Protein AF-A0A7S0L138-F1 (afdb_monomer)

Radius of gyration: 19.26 Å; Cα contacts (8 Å, |Δi|>4): 949; chains: 1; bounding box: 51×57×51 Å

pLDDT: mean 93.05, std 7.91, range [50.66, 98.75]

Nearest PDB structures (foldseek):
  6xn2-assembly1_A  TM=5.720E-01  e=5.364E-04  Xanthomonas citri pv. citri str. 306
  6n3h-assembly2_B  TM=5.218E-01  e=4.542E-04  Homo sapiens
  8dvm-assembly1_A  TM=3.700E-01  e=7.256E-03  Homo sapiens
  3s2k-assembly1_B  TM=3.487E-01  e=4.406E-03  Homo sapiens
  3s8v-assembly1_A  TM=3.523E-01  e=5.813E-03  Homo sapiens

Secondary structure (DSSP, 8-state):
---TTGGGGTTSEEEETTTEEEEPTTEETTTT-EEPEEPBPGGGG-SS-TTS--EE----EEE-TTT--EEEEEEEEETTEEEEEEEEEEEEESSTT---EEEE-S----SS-EEEEEEETTTTEEEEEEEETTEEEEES--GGG---EEEEE-SSSS-EEEEETTEEEEE-TT--EEEEES-TT-GGG-EEEEE------GGGTTPEEEEEEEEE-TTS-EEEEEEEE-TT--S-GGGS--EEEEEESSSSB-EE-SS-S--SEEEBTTS-EEE-S-EEEEEEEE-TTS-EEEEEEEEESS--TT-STTSHHHHTTTS---GGGGGGTS-EEEEEEEE---

Foldseek 3Di:
DDAPPCVQLQVQAHQDPPPATDGAPQFDDNNSQAGAFDAAAPLQLFLQDPPRFFQWFAFAWDQFPVPRWIKTWIFTCDWLDQQWGPFIWIWIANDPSDNTDIDTLVDGLIPQKEKEWDQDPVVRAIKMWIAGPQFIFIDRGCVSPDRDDTLHGEDAANWAWYDDPQKIWIAAFQRFFIWIANDPNPRVRTDTQAGPCEDCDALNNQKTWGQWHWDAALLRKIKIKTFIFDFPAFAQLQPTGGIWIWIGNRRHDIYTDNDGHDTQKHHHPVRDIFGFLYWGNWDFYADPSRHGFKIKTKTLSPDGRGACQPPPVNCPPPHGGHSNCSSNNGRIGMGMIGGDND

Mean predicted aligned error: 4.11 Å

Solvent-accessible surface area (backbone atoms only — not comparable to full-atom values): 17325 Å² total; per-residue (Å²): 133,90,55,91,38,22,73,72,4,54,69,29,26,29,47,39,91,98,72,46,37,50,45,42,62,25,29,28,64,80,34,15,42,27,53,39,67,39,57,16,60,71,54,15,76,27,78,41,48,85,90,66,62,53,27,27,58,26,42,34,68,46,70,39,87,90,80,63,32,29,40,32,45,35,31,29,30,52,78,45,37,85,89,55,44,72,34,29,31,39,28,42,15,86,39,93,56,38,77,55,56,74,40,77,66,88,44,63,54,41,48,50,42,17,54,33,67,42,70,39,85,90,79,75,39,63,34,35,41,40,38,25,58,56,30,32,24,49,39,73,60,75,75,94,57,73,66,80,49,72,60,39,50,57,98,59,61,41,38,15,44,34,60,56,98,78,26,38,37,34,29,29,30,65,51,48,45,30,32,31,22,74,41,87,66,45,57,86,46,65,40,84,59,18,52,44,70,63,75,67,51,78,91,46,49,86,45,48,49,32,30,30,26,48,50,59,41,69,84,60,34,29,37,32,39,25,18,22,37,47,87,81,44,32,56,54,17,58,78,48,62,37,29,36,33,32,32,17,75,77,57,34,62,46,47,58,54,91,48,47,31,51,77,36,65,47,51,24,67,86,75,48,71,49,51,25,17,30,51,30,40,42,33,76,38,57,48,100,64,34,42,57,42,34,38,34,25,14,30,19,75,74,31,29,39,72,25,38,29,85,39,75,82,30,51,77,76,87,61,56,30,21,14,78,48,34,43,47,72,34,49,22,20,28,30,39,44,33,35,37,68,121

Sequence (342 aa):
IFCNHSLSCSLNGCYVDGEGCQCHKPWSGDSCSVLITTPSPPSAKSLFPSPERKNSWSGPVCQDDADGRFRMYLPIYAKGNLAKSSALYHGVAEQVAGPYNWTDLGVNHGPNPGLVKYFDPQTGQAQHALFAGGHIWLEDKLEGGHFKNSIGDYPHINFSPLFHNGSFYGVFQATTFVYRNEDIRNRSGWEQHGSIVAPHQGQFKRKSLEDPHLWVDEYNFFHIIAHAFHKRERHNCSNSLVSAHLFSVDGRQWHRSSEAPYGHEIQYDDGTSQIYSTLERPYVVLDKRKRPTHIILAASLEHGDQGCAHTESCAKNDRFCSCVNCKWIGLAGTVVLSLDTS

InterPro domains:
  IPR023296 Glycosyl hydrolase, five-bladed beta-propeller domain superfamily [SSF75005] (52-262)

Structure (mmCIF, N/CA/C/O backbone):
data_AF-A0A7S0L138-F1
#
_entry.id   AF-A0A7S0L138-F1
#
loop_
_atom_site.group_PDB
_atom_site.id
_atom_site.type_symbol
_atom_site.label_atom_id
_atom_site.label_alt_id
_atom_site.label_comp_id
_atom_site.label_asym_id
_atom_site.label_entity_id
_atom_site.label_seq_id
_atom_site.pdbx_PDB_ins_code
_atom_site.Cartn_x
_atom_site.Cartn_y
_atom_site.Cartn_z
_atom_site.occupancy
_atom_site.B_iso_or_equiv
_atom_site.auth_seq_id
_atom_site.auth_comp_id
_atom_site.auth_asym_id
_atom_site.auth_atom_id
_atom_site.pdbx_PDB_model_num
ATOM 1 N N . ILE A 1 1 ? -10.071 -28.011 0.045 1.00 54.25 1 ILE A N 1
ATOM 2 C CA . ILE A 1 1 ? -8.789 -28.754 0.061 1.00 54.25 1 ILE A CA 1
ATOM 3 C C . ILE A 1 1 ? -8.140 -28.431 1.402 1.00 54.25 1 ILE A C 1
ATOM 5 O O . ILE A 1 1 ? -8.013 -27.253 1.702 1.00 54.25 1 ILE A O 1
ATOM 9 N N . PHE A 1 2 ? -7.872 -29.421 2.260 1.00 56.50 2 PHE A N 1
ATOM 10 C CA . PHE A 1 2 ? -7.115 -29.186 3.498 1.00 56.50 2 PHE A CA 1
ATOM 11 C C . PHE A 1 2 ? -5.634 -29.110 3.128 1.00 56.50 2 PHE A C 1
ATOM 13 O O . PHE A 1 2 ? -5.101 -30.060 2.561 1.00 56.50 2 PHE A O 1
ATOM 20 N N . CYS A 1 3 ? -4.994 -27.976 3.396 1.00 74.12 3 CYS A N 1
ATOM 21 C CA . CYS A 1 3 ? -3.635 -27.709 2.935 1.00 74.12 3 CYS A CA 1
ATOM 22 C C . CYS A 1 3 ? -2.659 -27.853 4.099 1.00 74.12 3 CYS A C 1
ATOM 24 O O . CYS A 1 3 ? -2.554 -26.965 4.937 1.00 74.12 3 CYS A O 1
ATOM 26 N N . ASN A 1 4 ? -1.944 -28.979 4.153 1.00 66.62 4 ASN A N 1
ATOM 27 C CA . ASN A 1 4 ? -0.988 -29.259 5.232 1.00 66.62 4 ASN A CA 1
ATOM 28 C C . ASN A 1 4 ? 0.320 -28.450 5.127 1.00 66.62 4 ASN A C 1
ATOM 30 O O . ASN A 1 4 ? 1.075 -28.392 6.093 1.00 66.62 4 ASN A O 1
ATOM 34 N N . HIS A 1 5 ? 0.593 -27.810 3.984 1.00 76.06 5 HIS A N 1
ATOM 35 C CA . HIS A 1 5 ? 1.880 -27.164 3.696 1.00 76.06 5 HIS A CA 1
ATOM 36 C C . HIS A 1 5 ? 1.728 -25.791 3.021 1.00 76.06 5 HIS A C 1
ATOM 38 O O . HIS A 1 5 ? 2.435 -25.478 2.064 1.00 76.06 5 HIS A O 1
ATOM 44 N N . SER A 1 6 ? 0.815 -24.947 3.511 1.00 87.69 6 SER A N 1
ATOM 45 C CA . SER A 1 6 ? 0.634 -23.586 2.975 1.00 87.69 6 SER A CA 1
ATOM 46 C C . SER A 1 6 ? 1.903 -22.727 3.085 1.00 87.69 6 SER A C 1
ATOM 48 O O . SER A 1 6 ? 2.116 -21.836 2.266 1.00 87.69 6 SER A O 1
ATOM 50 N N . LEU A 1 7 ? 2.786 -23.015 4.049 1.00 94.06 7 LEU A N 1
ATOM 51 C CA . LEU A 1 7 ? 4.021 -22.258 4.268 1.00 94.06 7 LEU A CA 1
ATOM 52 C C . LEU A 1 7 ? 5.012 -22.346 3.094 1.00 94.06 7 LEU A C 1
ATOM 54 O O . LEU A 1 7 ? 5.687 -21.364 2.799 1.00 94.06 7 LEU A O 1
ATOM 58 N N . SER A 1 8 ? 5.075 -23.490 2.403 1.00 94.50 8 SER A N 1
ATOM 59 C CA . SER A 1 8 ? 5.910 -23.663 1.201 1.00 94.50 8 SER A CA 1
ATOM 60 C C . SER A 1 8 ? 5.400 -22.845 0.012 1.00 94.50 8 SER A C 1
ATOM 62 O O . SER A 1 8 ? 6.167 -22.532 -0.892 1.00 94.50 8 SER A O 1
ATOM 64 N N . CYS A 1 9 ? 4.116 -22.482 0.036 1.00 96.81 9 CYS A N 1
ATOM 65 C CA . CYS A 1 9 ? 3.437 -21.688 -0.984 1.00 96.81 9 CYS A CA 1
ATOM 66 C C . CYS A 1 9 ? 3.141 -20.271 -0.479 1.00 96.81 9 CYS A C 1
ATOM 68 O O . CYS A 1 9 ? 2.083 -19.715 -0.767 1.00 96.81 9 CYS A O 1
ATOM 70 N N . SER A 1 10 ? 4.024 -19.722 0.361 1.00 96.81 10 SER A N 1
ATOM 71 C CA . SER A 1 10 ? 3.948 -18.354 0.890 1.00 96.81 10 SER A CA 1
ATOM 72 C C . SER A 1 10 ? 2.617 -17.964 1.541 1.00 96.81 10 SER A C 1
ATOM 74 O O . SER A 1 10 ? 2.246 -16.792 1.555 1.00 96.81 10 SER A O 1
ATOM 76 N N . LEU A 1 11 ? 1.893 -18.953 2.081 1.00 96.88 11 LEU A N 1
ATOM 77 C CA . LEU A 1 11 ? 0.527 -18.831 2.609 1.00 96.88 11 LEU A CA 1
ATOM 78 C C . LEU A 1 11 ? -0.520 -18.361 1.581 1.00 96.88 11 LEU A C 1
ATOM 80 O O . LEU A 1 11 ? -1.649 -18.059 1.939 1.00 96.88 11 LEU A O 1
ATOM 84 N N . ASN A 1 12 ? -0.176 -18.383 0.297 1.00 97.19 12 ASN A N 1
ATOM 85 C CA . ASN A 1 12 ? -0.991 -17.925 -0.825 1.00 97.19 12 ASN A CA 1
ATOM 86 C C . ASN A 1 12 ? -1.463 -19.084 -1.717 1.00 97.19 12 ASN A C 1
ATOM 88 O O . ASN A 1 12 ? -1.805 -18.894 -2.884 1.00 97.19 12 ASN A O 1
ATOM 92 N N . GLY A 1 13 ? -1.434 -20.309 -1.201 1.00 95.62 13 GLY A N 1
ATOM 93 C CA . GLY A 1 13 ? -1.781 -21.501 -1.954 1.00 95.62 13 GLY A CA 1
ATOM 94 C C . GLY A 1 13 ? -1.594 -22.773 -1.147 1.00 95.62 13 GLY A C 1
ATOM 95 O O . GLY A 1 13 ? -1.353 -22.755 0.065 1.00 95.62 13 GLY A O 1
ATOM 96 N N . CYS A 1 14 ? -1.694 -23.890 -1.852 1.00 95.19 14 CYS A N 1
ATOM 97 C CA . CYS A 1 14 ? -1.644 -25.221 -1.279 1.00 95.19 14 CYS A CA 1
ATOM 98 C C . CYS A 1 14 ? -0.620 -26.071 -2.012 1.00 95.19 14 CYS A C 1
ATOM 100 O O . CYS A 1 14 ? -0.713 -26.247 -3.222 1.00 95.19 14 CYS A O 1
ATOM 102 N N . TYR A 1 15 ? 0.341 -26.624 -1.278 1.00 94.56 15 TYR A N 1
ATOM 103 C CA . TYR A 1 15 ? 1.270 -27.582 -1.857 1.00 94.56 15 TYR A CA 1
ATOM 104 C C . TYR A 1 15 ? 0.567 -28.927 -2.049 1.00 94.56 15 TYR A C 1
ATOM 106 O O . TYR A 1 15 ? -0.031 -29.456 -1.105 1.00 94.56 15 TYR A O 1
ATOM 114 N N . VAL A 1 16 ? 0.652 -29.465 -3.260 1.00 93.56 16 VAL A N 1
ATOM 115 C CA . VAL A 1 16 ? 0.124 -30.773 -3.644 1.00 93.56 16 VAL A CA 1
ATOM 116 C C . VAL A 1 16 ? 1.298 -31.646 -4.080 1.00 93.56 16 VAL A C 1
ATOM 118 O O . VAL A 1 16 ? 2.088 -31.262 -4.944 1.00 93.56 16 VAL A O 1
ATOM 121 N N . ASP A 1 17 ? 1.439 -32.818 -3.461 1.00 90.75 17 ASP A N 1
ATOM 122 C CA . ASP A 1 17 ? 2.551 -33.730 -3.736 1.00 90.75 17 ASP A CA 1
ATOM 123 C C . ASP A 1 17 ? 2.597 -34.119 -5.219 1.00 90.75 17 ASP A C 1
ATOM 125 O O . ASP A 1 17 ? 1.616 -34.592 -5.788 1.00 90.75 17 ASP A O 1
ATOM 129 N N . GLY A 1 18 ? 3.755 -33.916 -5.850 1.00 92.44 18 GLY A N 1
ATOM 130 C CA . GLY A 1 18 ? 3.965 -34.175 -7.278 1.00 92.44 18 GLY A CA 1
ATOM 131 C C . GLY A 1 18 ? 3.471 -33.072 -8.222 1.00 92.44 18 GLY A C 1
ATOM 132 O O . GLY A 1 18 ? 3.925 -33.031 -9.362 1.00 92.44 18 GLY A O 1
ATOM 133 N N . GLU A 1 19 ? 2.618 -32.155 -7.758 1.00 94.31 19 GLU A N 1
ATOM 134 C CA . GLU A 1 19 ? 2.096 -31.033 -8.557 1.00 94.31 19 GLU A CA 1
ATOM 135 C C . GLU A 1 19 ? 2.687 -29.673 -8.150 1.00 94.31 19 GLU A C 1
ATOM 137 O O . GLU A 1 19 ? 2.600 -28.711 -8.911 1.00 94.31 19 GLU A O 1
ATOM 142 N N . GLY A 1 20 ? 3.304 -29.578 -6.969 1.00 94.88 20 GLY A N 1
ATOM 143 C CA . GLY A 1 20 ? 3.856 -28.330 -6.447 1.00 94.88 20 GLY A CA 1
ATOM 144 C C . GLY A 1 20 ? 2.782 -27.413 -5.860 1.00 94.88 20 GLY A C 1
ATOM 145 O O . GLY A 1 20 ? 1.746 -27.868 -5.371 1.00 94.88 20 GLY A O 1
ATOM 146 N N . CYS A 1 21 ? 3.046 -26.107 -5.845 1.00 96.75 21 CYS A N 1
ATOM 147 C CA . CYS A 1 21 ? 2.127 -25.130 -5.273 1.00 96.75 21 CYS A CA 1
ATOM 148 C C . CYS A 1 21 ? 0.952 -24.802 -6.207 1.00 96.75 21 CYS A C 1
ATOM 150 O O . CYS A 1 21 ? 1.134 -24.283 -7.304 1.00 96.75 21 CYS A O 1
ATOM 152 N N . GLN A 1 22 ? -0.266 -25.029 -5.717 1.00 96.50 22 GLN A N 1
ATOM 153 C CA . GLN A 1 22 ? -1.520 -24.599 -6.331 1.00 96.50 22 GLN A CA 1
ATOM 154 C C . GLN A 1 22 ? -1.941 -23.255 -5.728 1.00 96.50 22 GLN A C 1
ATOM 156 O O . GLN A 1 22 ? -2.396 -23.190 -4.582 1.00 96.50 22 GLN A O 1
ATOM 161 N N . CYS A 1 23 ? -1.740 -22.172 -6.474 1.00 96.88 23 CYS A N 1
ATOM 162 C CA . CYS A 1 23 ? -1.891 -20.816 -5.950 1.00 96.88 23 CYS A CA 1
ATOM 163 C C . CYS A 1 23 ? -3.337 -20.327 -5.915 1.00 96.88 23 CYS A C 1
ATOM 165 O O . CYS A 1 23 ? -4.113 -20.522 -6.849 1.00 96.88 23 CYS A O 1
ATOM 167 N N . HIS A 1 24 ? -3.684 -19.630 -4.837 1.00 96.81 24 HIS A N 1
ATOM 168 C CA . HIS A 1 24 ? -4.914 -18.862 -4.740 1.00 96.81 24 HIS A CA 1
ATOM 169 C C . HIS A 1 24 ? -4.737 -17.544 -5.490 1.00 96.81 24 HIS A C 1
ATOM 171 O O . HIS A 1 24 ? -3.791 -16.802 -5.238 1.00 96.81 24 HIS A O 1
ATOM 177 N N . LYS A 1 25 ? -5.667 -17.212 -6.384 1.00 97.75 25 LYS A N 1
ATOM 178 C CA . LYS A 1 25 ? -5.658 -15.923 -7.083 1.00 97.75 25 LYS A CA 1
ATOM 179 C C . LYS A 1 25 ? -5.710 -14.750 -6.083 1.00 97.75 25 LYS A C 1
ATOM 181 O O . LYS A 1 25 ? -6.446 -14.841 -5.096 1.00 97.75 25 LYS A O 1
ATOM 186 N N . PRO A 1 26 ? -4.959 -13.657 -6.316 1.00 98.06 26 PRO A N 1
ATOM 187 C CA . PRO A 1 26 ? -4.198 -13.346 -7.530 1.00 98.06 26 PRO A CA 1
ATOM 188 C C . PRO A 1 26 ? -2.733 -13.821 -7.510 1.00 98.06 26 PRO A C 1
ATOM 190 O O . PRO A 1 26 ? -1.895 -13.233 -8.181 1.00 98.06 26 PRO A O 1
ATOM 193 N N . TRP A 1 27 ? -2.372 -14.838 -6.732 1.00 98.44 27 TRP A N 1
ATOM 194 C CA . TRP A 1 27 ? -0.986 -15.296 -6.620 1.00 98.44 27 TRP A CA 1
ATOM 195 C C . TRP A 1 27 ? -0.614 -16.360 -7.657 1.00 98.44 27 TRP A C 1
ATOM 197 O O . TRP A 1 27 ? -1.461 -17.099 -8.158 1.00 98.44 27 TRP A O 1
ATOM 207 N N . SER A 1 28 ? 0.679 -16.432 -7.967 1.00 98.19 28 SER A N 1
ATOM 208 C CA . SER A 1 28 ? 1.294 -17.328 -8.951 1.00 98.19 28 SER A CA 1
ATOM 209 C C . SER A 1 28 ? 2.777 -17.574 -8.656 1.00 98.19 28 SER A C 1
ATOM 211 O O . SER A 1 28 ? 3.320 -17.086 -7.659 1.00 98.19 28 SER A O 1
ATOM 213 N N . GLY A 1 29 ? 3.427 -18.316 -9.553 1.00 96.88 29 GLY A N 1
ATOM 214 C CA . GLY A 1 29 ? 4.814 -18.748 -9.427 1.00 96.88 29 GLY A CA 1
ATOM 215 C C . GLY A 1 29 ? 4.935 -20.029 -8.609 1.00 96.88 29 GLY A C 1
ATOM 216 O O . GLY A 1 29 ? 3.988 -20.453 -7.946 1.00 96.88 29 GLY A O 1
ATOM 217 N N . ASP A 1 30 ? 6.125 -20.623 -8.626 1.00 96.44 30 ASP A N 1
ATOM 218 C CA . ASP A 1 30 ? 6.395 -21.931 -8.013 1.00 96.44 30 ASP A CA 1
ATOM 219 C C . ASP A 1 30 ? 6.143 -21.950 -6.496 1.00 96.44 30 ASP A C 1
ATOM 221 O O . ASP A 1 30 ? 5.934 -23.006 -5.905 1.00 96.44 30 ASP A O 1
ATOM 225 N N . SER A 1 31 ? 6.156 -20.769 -5.870 1.00 96.31 31 SER A N 1
ATOM 226 C CA . SER A 1 31 ? 5.954 -20.562 -4.434 1.00 96.31 31 SER A CA 1
ATOM 227 C C . SER A 1 31 ? 4.705 -19.737 -4.093 1.00 96.31 31 SER A C 1
ATOM 229 O O . SER A 1 31 ? 4.546 -19.327 -2.945 1.00 96.31 31 SER A O 1
ATOM 231 N N . CYS A 1 32 ? 3.833 -19.441 -5.065 1.00 97.81 32 CYS A N 1
ATOM 232 C CA . CYS A 1 32 ? 2.679 -18.540 -4.899 1.00 97.81 32 CYS A CA 1
ATOM 233 C C . CYS A 1 32 ? 3.038 -17.159 -4.336 1.00 97.81 32 CYS A C 1
ATOM 235 O O . CYS A 1 32 ? 2.330 -16.586 -3.508 1.00 97.81 32 CYS A O 1
ATOM 237 N N . SER A 1 33 ? 4.166 -16.616 -4.776 1.00 97.31 33 SER A N 1
ATOM 238 C CA . SER A 1 33 ? 4.705 -15.362 -4.251 1.00 97.31 33 SER A CA 1
ATOM 239 C C . SER A 1 33 ? 4.608 -14.192 -5.215 1.00 97.31 33 SER A C 1
ATOM 241 O O . SER A 1 33 ? 4.888 -13.063 -4.818 1.00 97.31 33 SER A O 1
ATOM 243 N N . VAL A 1 34 ? 4.246 -14.451 -6.471 1.00 98.38 34 VAL A N 1
ATOM 244 C CA . VAL A 1 34 ? 4.195 -13.446 -7.533 1.00 98.38 34 VAL A CA 1
ATOM 245 C C . VAL A 1 34 ? 2.742 -13.094 -7.804 1.00 98.38 34 VAL A C 1
ATOM 247 O O . VAL A 1 34 ? 1.916 -13.980 -8.018 1.00 98.38 34 VAL A O 1
ATOM 250 N N . LEU A 1 35 ? 2.413 -11.807 -7.797 1.00 98.50 35 LEU A N 1
ATOM 251 C CA . LEU A 1 35 ? 1.071 -11.350 -8.121 1.00 98.50 35 LEU A CA 1
ATOM 252 C C . LEU A 1 35 ? 0.851 -11.390 -9.629 1.00 98.50 35 LEU A C 1
ATOM 254 O O . LEU A 1 35 ? 1.640 -10.856 -10.407 1.00 98.50 35 LEU A O 1
ATOM 258 N N . ILE A 1 36 ? -0.266 -11.981 -10.028 1.00 98.38 36 ILE A N 1
ATOM 259 C CA . ILE A 1 36 ? -0.779 -11.904 -11.384 1.00 98.38 36 ILE A CA 1
ATOM 260 C C . ILE A 1 36 ? -1.475 -10.556 -11.526 1.00 98.38 36 ILE A C 1
ATOM 262 O O . ILE A 1 36 ? -2.418 -10.237 -10.797 1.00 98.38 36 ILE A O 1
ATOM 266 N N . THR A 1 37 ? -1.000 -9.761 -12.472 1.00 97.94 37 THR A N 1
ATOM 267 C CA . THR A 1 37 ? -1.561 -8.451 -12.777 1.00 97.94 37 THR A CA 1
ATOM 268 C C . THR A 1 37 ? -2.464 -8.543 -13.996 1.00 97.94 37 THR A C 1
ATOM 270 O O . THR A 1 37 ? -2.251 -9.361 -14.893 1.00 97.94 37 THR A O 1
ATOM 273 N N . THR A 1 38 ? -3.475 -7.683 -14.042 1.00 97.94 38 THR A N 1
ATOM 274 C CA . THR A 1 38 ? -4.237 -7.414 -15.263 1.00 97.94 38 THR A CA 1
ATOM 275 C C . THR A 1 38 ? -3.932 -6.001 -15.744 1.00 97.94 38 THR A C 1
ATOM 277 O O . THR A 1 38 ? -3.552 -5.144 -14.935 1.00 97.94 38 THR A O 1
ATOM 280 N N . PRO A 1 39 ? -4.114 -5.719 -17.046 1.00 98.44 39 PRO A N 1
ATOM 281 C CA . PRO A 1 39 ? -4.033 -4.356 -17.544 1.00 98.44 39 PRO A CA 1
ATOM 282 C C . PRO A 1 39 ? -4.919 -3.418 -16.713 1.00 98.44 39 PRO A C 1
ATOM 284 O O . PRO A 1 39 ? -6.087 -3.714 -16.464 1.00 98.44 39 PRO A O 1
ATOM 287 N N . SER A 1 40 ? -4.338 -2.324 -16.225 1.00 97.94 40 SER A N 1
ATOM 288 C CA . SER A 1 40 ? -5.048 -1.306 -15.438 1.00 97.94 40 SER A CA 1
ATOM 289 C C . SER A 1 40 ? -5.620 -0.222 -16.358 1.00 97.94 40 SER A C 1
ATOM 291 O O . SER A 1 40 ? -5.079 -0.014 -17.444 1.00 97.94 40 SER A O 1
ATOM 293 N N . PRO A 1 41 ? -6.672 0.512 -15.964 1.00 97.12 41 PRO A N 1
ATOM 294 C CA . PRO A 1 41 ? -7.178 1.605 -16.790 1.00 97.12 41 PRO A CA 1
ATOM 295 C C . PRO A 1 41 ? -6.128 2.717 -16.937 1.00 97.12 41 PRO A C 1
ATOM 297 O O . PRO A 1 41 ? -5.292 2.888 -16.045 1.00 97.12 41 PRO A O 1
ATOM 300 N N . PRO A 1 42 ? -6.159 3.561 -17.983 1.00 95.69 42 PRO A N 1
ATOM 301 C CA . PRO A 1 42 ? -5.108 4.553 -18.209 1.00 95.69 42 PRO A CA 1
ATOM 302 C C . PRO A 1 42 ? -5.117 5.652 -17.138 1.00 95.69 42 PRO A C 1
ATOM 304 O O . PRO A 1 42 ? -4.089 6.279 -16.881 1.00 95.69 42 PRO A O 1
ATOM 307 N N . SER A 1 43 ? -6.255 5.849 -16.457 1.00 94.25 43 SER A N 1
ATOM 308 C CA . SER A 1 43 ? -6.371 6.704 -15.267 1.00 94.25 43 SER A CA 1
ATOM 309 C C . SER A 1 43 ? -5.484 6.238 -14.109 1.00 94.25 43 SER A C 1
ATOM 311 O O . SER A 1 43 ? -5.118 7.042 -13.256 1.00 94.25 43 SER A O 1
ATOM 313 N N . ALA A 1 44 ? -5.081 4.965 -14.091 1.00 96.38 44 ALA A N 1
ATOM 314 C CA . ALA A 1 44 ? -4.202 4.402 -13.078 1.00 96.38 44 ALA A CA 1
ATOM 315 C C . ALA A 1 44 ? -2.720 4.782 -13.261 1.00 96.38 44 ALA A C 1
ATOM 317 O O . ALA A 1 44 ? -1.937 4.578 -12.334 1.00 96.38 44 ALA A O 1
ATOM 318 N N . LYS A 1 45 ? -2.330 5.376 -14.405 1.00 96.25 45 LYS A N 1
ATOM 319 C CA . LYS A 1 45 ? -0.958 5.874 -14.666 1.00 96.25 45 LYS A CA 1
ATOM 320 C C . LYS A 1 45 ? -0.533 6.990 -13.712 1.00 96.25 45 LYS A C 1
ATOM 322 O O . LYS A 1 45 ? 0.659 7.190 -13.481 1.00 96.25 45 LYS A O 1
ATOM 327 N N . SER A 1 46 ? -1.503 7.764 -13.227 1.00 96.44 46 SER A N 1
ATOM 328 C CA . SER A 1 46 ? -1.355 8.789 -12.195 1.00 96.44 46 SER A CA 1
ATOM 329 C C . SER A 1 46 ? -2.739 9.206 -11.710 1.00 96.44 46 SER A C 1
ATOM 331 O O . SER A 1 46 ? -3.551 9.667 -12.510 1.00 96.44 46 SER A O 1
ATOM 333 N N . LEU A 1 47 ? -2.973 9.165 -10.397 1.00 96.31 47 LEU A N 1
ATOM 334 C CA . LEU A 1 47 ? -4.222 9.662 -9.800 1.00 96.31 47 LEU A CA 1
ATOM 335 C C . LEU A 1 47 ? -4.403 11.193 -9.890 1.00 96.31 47 LEU A C 1
ATOM 337 O O . LEU A 1 47 ? -5.482 11.705 -9.593 1.00 96.31 47 LEU A O 1
ATOM 341 N N . PHE A 1 48 ? -3.366 11.913 -10.330 1.00 94.62 48 PHE A N 1
ATOM 342 C CA . PHE A 1 48 ? -3.426 13.317 -10.741 1.00 94.62 48 PHE A CA 1
ATOM 343 C C . PHE A 1 48 ? -2.910 13.444 -12.182 1.00 94.62 48 PHE A C 1
ATOM 345 O O . PHE A 1 48 ? -1.716 13.716 -12.392 1.00 94.62 48 PHE A O 1
ATOM 352 N N . PRO A 1 49 ? -3.754 13.170 -13.192 1.00 88.88 49 PRO A N 1
ATOM 353 C CA . PRO A 1 49 ? -3.356 13.259 -14.589 1.00 88.88 49 PRO A CA 1
ATOM 354 C C . PRO A 1 49 ? -3.138 14.716 -15.030 1.00 88.88 49 PRO A C 1
ATOM 356 O O . PRO A 1 49 ? -3.486 15.675 -14.343 1.00 88.88 49 PRO A O 1
ATOM 359 N N . SER A 1 50 ? -2.528 14.888 -16.203 1.00 86.81 50 SER A N 1
ATOM 360 C CA . SER A 1 50 ? -2.378 16.201 -16.843 1.00 86.81 50 SER A CA 1
ATOM 361 C C . SER A 1 50 ? -3.749 16.840 -17.132 1.00 86.81 50 SER A C 1
ATOM 363 O O . SER A 1 50 ? -4.654 16.113 -17.539 1.00 86.81 50 SER A O 1
ATOM 365 N N . PRO A 1 51 ? -3.910 18.173 -16.999 1.00 88.56 51 PRO A N 1
ATOM 366 C CA . PRO A 1 51 ? -2.892 19.173 -16.644 1.00 88.56 51 PRO A CA 1
ATOM 367 C C . PRO A 1 51 ? -2.657 19.341 -15.133 1.00 88.56 51 PRO A C 1
ATOM 369 O O . PRO A 1 51 ? -1.673 19.965 -14.738 1.00 88.56 51 PRO A O 1
ATOM 372 N N . GLU A 1 52 ? -3.496 18.755 -14.282 1.00 88.00 52 GLU A N 1
ATOM 373 C CA . GLU A 1 52 ? -3.509 18.962 -12.826 1.00 88.00 52 GLU A CA 1
ATOM 374 C C . GLU A 1 52 ? -2.519 18.068 -12.066 1.00 88.00 52 GLU A C 1
ATOM 376 O O . GLU A 1 52 ? -2.805 17.564 -10.979 1.00 88.00 52 GLU A O 1
ATOM 381 N N . ARG A 1 53 ? -1.322 17.862 -12.625 1.00 92.25 53 ARG A N 1
ATOM 382 C CA . ARG A 1 53 ? -0.315 16.985 -12.017 1.00 92.25 53 ARG A CA 1
ATOM 383 C C . ARG A 1 53 ? 0.076 17.501 -10.631 1.00 92.25 53 ARG A C 1
ATOM 385 O O . ARG A 1 53 ? 0.638 18.590 -10.505 1.00 92.25 53 ARG A O 1
ATOM 392 N N . LYS A 1 54 ? -0.155 16.689 -9.600 1.00 95.00 54 LYS A N 1
ATOM 393 C CA . LYS A 1 54 ? 0.317 16.937 -8.232 1.00 95.00 54 LYS A CA 1
ATOM 394 C C . LYS A 1 54 ? 1.384 15.925 -7.853 1.00 95.00 54 LYS A C 1
ATOM 396 O O . LYS A 1 54 ? 1.284 14.748 -8.191 1.00 95.00 54 LYS A O 1
ATOM 401 N N . ASN A 1 55 ? 2.383 16.397 -7.114 1.00 96.00 55 ASN A N 1
ATOM 402 C CA . ASN A 1 55 ? 3.376 15.520 -6.520 1.00 96.00 55 ASN A CA 1
ATOM 403 C C . ASN A 1 55 ? 2.719 14.784 -5.344 1.00 96.00 55 ASN A C 1
ATOM 405 O O . ASN A 1 55 ? 2.341 15.419 -4.361 1.00 96.00 55 ASN A O 1
ATOM 409 N N . SER A 1 56 ? 2.536 13.474 -5.461 1.00 96.25 56 SER A N 1
ATOM 410 C CA . SER A 1 56 ? 1.890 12.630 -4.443 1.00 96.25 56 SER A CA 1
ATOM 411 C C . SER A 1 56 ? 2.733 11.387 -4.193 1.00 96.25 56 SER A C 1
ATOM 413 O O . SER A 1 56 ? 3.549 11.036 -5.041 1.00 96.25 56 SER A O 1
ATOM 415 N N . TRP A 1 57 ? 2.566 10.739 -3.038 1.00 95.12 57 TRP A N 1
ATOM 416 C CA . TRP A 1 57 ? 3.423 9.613 -2.648 1.00 95.12 57 TRP A CA 1
ATOM 417 C C . TRP A 1 57 ? 2.651 8.447 -2.023 1.00 95.12 57 TRP A C 1
ATOM 419 O O . TRP A 1 57 ? 3.015 7.975 -0.948 1.00 95.12 57 TRP A O 1
ATOM 429 N N . SER A 1 58 ? 1.596 7.980 -2.703 1.00 96.44 58 SER A N 1
ATOM 430 C CA . SER A 1 58 ? 0.671 6.933 -2.240 1.00 96.44 58 SER A CA 1
ATOM 431 C C . SER A 1 58 ? -0.062 7.264 -0.934 1.00 96.44 58 SER A C 1
ATOM 433 O O . SER A 1 58 ? 0.315 8.156 -0.169 1.00 96.44 58 SER A O 1
ATOM 435 N N . GLY A 1 59 ? -1.149 6.547 -0.676 1.00 96.31 59 GLY A N 1
ATOM 436 C CA . GLY A 1 59 ? -1.985 6.746 0.499 1.00 96.31 59 GLY A CA 1
ATOM 437 C C . GLY A 1 59 ? -2.950 5.585 0.711 1.00 96.31 59 GLY A C 1
ATOM 438 O O . GLY A 1 59 ? -3.208 4.824 -0.224 1.00 96.31 59 GLY A O 1
ATOM 439 N N . PRO A 1 60 ? -3.490 5.436 1.929 1.00 97.44 60 PRO A N 1
ATOM 440 C CA . PRO A 1 60 ? -4.426 4.380 2.225 1.00 97.44 60 PRO A CA 1
ATOM 441 C C . PRO A 1 60 ? -5.738 4.634 1.495 1.00 97.44 60 PRO A C 1
ATOM 443 O O . PRO A 1 60 ? -6.221 5.769 1.420 1.00 97.44 60 PRO A O 1
ATOM 446 N N . VAL A 1 61 ? -6.319 3.545 1.006 1.00 97.12 61 VAL A N 1
ATOM 447 C CA . VAL A 1 61 ? -7.652 3.500 0.419 1.00 97.12 61 VAL A CA 1
ATOM 448 C C . VAL A 1 61 ? -8.511 2.520 1.206 1.00 97.12 61 VAL A C 1
ATOM 450 O O . VAL A 1 61 ? -8.028 1.495 1.686 1.00 97.12 61 VAL A O 1
ATOM 453 N N . CYS A 1 62 ? -9.793 2.822 1.326 1.00 96.12 62 CYS A N 1
ATOM 454 C CA . CYS A 1 62 ? -10.783 1.898 1.861 1.00 96.12 62 CYS A CA 1
ATOM 455 C C . CYS A 1 62 ? -12.100 2.059 1.104 1.00 96.12 62 CYS A C 1
ATOM 457 O O . CYS A 1 62 ? -12.359 3.113 0.527 1.00 96.12 62 CYS A O 1
ATOM 459 N N . GLN A 1 63 ? -12.918 1.012 1.097 1.00 96.19 63 GLN A N 1
ATOM 460 C CA . GLN A 1 63 ? -14.306 1.117 0.668 1.00 96.19 63 GLN A CA 1
ATOM 461 C C . GLN A 1 63 ? -15.150 1.528 1.877 1.00 96.19 63 GLN A C 1
ATOM 463 O O . GLN A 1 63 ? -15.021 0.932 2.947 1.00 96.19 63 GLN A O 1
ATOM 468 N N . ASP A 1 64 ? -15.985 2.548 1.721 1.00 94.81 64 ASP A N 1
ATOM 469 C CA . ASP A 1 64 ? -16.941 2.943 2.747 1.00 94.81 64 ASP A CA 1
ATOM 470 C C . ASP A 1 64 ? -18.179 2.041 2.678 1.00 94.81 64 ASP A C 1
ATOM 472 O O . ASP A 1 64 ? -18.788 1.879 1.623 1.00 94.81 64 ASP A O 1
ATOM 476 N N . ASP A 1 65 ? -18.571 1.457 3.809 1.00 92.75 65 ASP A N 1
ATOM 477 C CA . ASP A 1 65 ? -19.752 0.591 3.884 1.00 92.75 65 ASP A CA 1
ATOM 478 C C . ASP A 1 65 ? -21.056 1.373 3.681 1.00 92.75 65 ASP A C 1
ATOM 480 O O . ASP A 1 65 ? -22.065 0.779 3.304 1.00 92.75 65 ASP A O 1
ATOM 484 N N . ALA A 1 66 ? -21.058 2.681 3.965 1.00 93.19 66 ALA A N 1
ATOM 485 C CA . ALA A 1 66 ? -22.265 3.499 3.922 1.00 93.19 66 ALA A CA 1
ATOM 486 C C . ALA A 1 66 ? -22.773 3.724 2.491 1.00 93.19 66 ALA A C 1
ATOM 488 O O . ALA A 1 66 ? -23.983 3.744 2.269 1.00 93.19 66 ALA A O 1
ATOM 489 N N . ASP A 1 67 ? -21.862 3.896 1.531 1.00 95.62 67 ASP A N 1
ATOM 490 C CA . ASP A 1 67 ? -22.195 4.202 0.136 1.00 95.62 67 ASP A CA 1
ATOM 491 C C . ASP A 1 67 ? -21.488 3.301 -0.892 1.00 95.62 67 ASP A C 1
ATOM 493 O O . ASP A 1 67 ? -21.773 3.395 -2.083 1.00 95.62 67 ASP A O 1
ATOM 497 N N . GLY A 1 68 ? -20.603 2.401 -0.455 1.00 95.81 68 GLY A N 1
ATOM 498 C CA . GLY A 1 68 ? -19.860 1.486 -1.320 1.00 95.81 68 GLY A CA 1
ATOM 499 C C . GLY A 1 68 ? -18.728 2.141 -2.115 1.00 95.81 68 GLY A C 1
ATOM 500 O O . GLY A 1 68 ? -18.082 1.447 -2.905 1.00 95.81 68 GLY A O 1
ATOM 501 N N . ARG A 1 69 ? -18.461 3.438 -1.924 1.00 97.62 69 ARG A N 1
ATOM 502 C CA . ARG A 1 69 ? -17.435 4.172 -2.675 1.00 97.62 69 ARG A CA 1
ATOM 503 C C . ARG A 1 69 ? -16.069 4.048 -2.019 1.00 97.62 69 ARG A C 1
ATOM 505 O O . ARG A 1 69 ? -15.938 3.822 -0.817 1.00 97.62 69 ARG A O 1
ATOM 512 N N . PHE A 1 70 ? -15.027 4.222 -2.820 1.00 97.88 70 PHE A N 1
ATOM 513 C CA . PHE A 1 70 ? -13.649 4.217 -2.356 1.00 97.88 70 PHE A CA 1
ATOM 514 C C . PHE A 1 70 ? -13.242 5.595 -1.865 1.00 97.88 70 PHE A C 1
ATOM 516 O O . PHE A 1 70 ? -13.482 6.604 -2.529 1.00 97.88 70 PHE A O 1
ATOM 523 N N . ARG A 1 71 ? -12.585 5.622 -0.709 1.00 97.75 71 ARG A N 1
ATOM 524 C CA . ARG A 1 71 ? -12.045 6.822 -0.083 1.00 97.75 71 ARG A CA 1
ATOM 525 C C . ARG A 1 71 ? -10.550 6.688 0.087 1.00 97.75 71 ARG A C 1
ATOM 527 O O . ARG A 1 71 ? -10.079 5.668 0.590 1.00 97.75 71 ARG A O 1
ATOM 534 N N . MET A 1 72 ? -9.821 7.722 -0.310 1.00 97.81 72 MET A N 1
ATOM 535 C CA . MET A 1 72 ? -8.363 7.748 -0.267 1.00 97.81 72 MET A CA 1
ATOM 536 C C . MET A 1 72 ? -7.850 9.001 0.434 1.00 97.81 72 MET A C 1
ATOM 538 O O . MET A 1 72 ? -8.347 10.097 0.180 1.00 97.81 72 MET A O 1
ATOM 542 N N . TYR A 1 73 ? -6.821 8.841 1.269 1.00 97.56 73 TYR A N 1
ATOM 543 C CA . TYR A 1 73 ? -6.140 9.947 1.946 1.00 97.56 73 TYR A CA 1
ATOM 544 C C . TYR A 1 73 ? -4.733 10.106 1.390 1.00 97.56 73 TYR A C 1
ATOM 546 O O . TYR A 1 73 ? -3.842 9.315 1.685 1.00 97.56 73 TYR A O 1
ATOM 554 N N . LEU A 1 74 ? -4.528 11.122 0.561 1.00 97.25 74 LEU A N 1
ATOM 555 C CA . LEU A 1 74 ? -3.325 11.246 -0.248 1.00 97.25 74 LEU A CA 1
ATOM 556 C C . LEU A 1 74 ? -2.499 12.469 0.168 1.00 97.25 74 LEU A C 1
ATOM 558 O O . LEU A 1 74 ? -2.956 13.602 -0.014 1.00 97.25 74 LEU A O 1
ATOM 562 N N . PRO A 1 75 ? -1.291 12.288 0.734 1.00 96.75 75 PRO A N 1
ATOM 563 C CA . PRO A 1 75 ? -0.405 13.403 1.021 1.00 96.75 75 PRO A CA 1
ATOM 564 C C . PRO A 1 75 ? 0.096 14.018 -0.288 1.00 96.75 75 PRO A C 1
ATOM 566 O O . PRO A 1 75 ? 0.567 13.321 -1.193 1.00 96.75 75 PRO A O 1
ATOM 569 N N . ILE A 1 76 ? 0.009 15.343 -0.366 1.00 97.00 76 ILE A N 1
ATOM 570 C CA . ILE A 1 76 ? 0.536 16.143 -1.470 1.00 97.00 76 ILE A CA 1
ATOM 571 C C . ILE A 1 76 ? 1.839 16.787 -1.033 1.00 97.00 76 ILE A C 1
ATOM 573 O O . ILE A 1 76 ? 1.987 17.196 0.117 1.00 97.00 76 ILE A O 1
ATOM 577 N N . TYR A 1 77 ? 2.777 16.889 -1.964 1.00 95.94 77 TYR A N 1
ATOM 578 C CA . TYR A 1 77 ? 4.129 17.367 -1.735 1.00 95.94 77 TYR A CA 1
ATOM 579 C C . TYR A 1 77 ? 4.479 18.512 -2.687 1.00 95.94 77 TYR A C 1
ATOM 581 O O . TYR A 1 77 ? 3.886 18.677 -3.755 1.00 95.94 77 TYR A O 1
ATOM 589 N N . ALA A 1 78 ? 5.507 19.279 -2.334 1.00 91.88 78 ALA A N 1
ATOM 590 C CA . ALA A 1 78 ? 6.153 20.157 -3.301 1.00 91.88 78 ALA A CA 1
ATOM 591 C C . ALA A 1 78 ? 6.928 19.310 -4.326 1.00 91.88 78 ALA A C 1
ATOM 593 O O . ALA A 1 78 ? 7.484 18.265 -3.978 1.00 91.88 78 ALA A O 1
ATOM 594 N N . LYS A 1 79 ? 6.987 19.742 -5.592 1.00 85.56 79 LYS A N 1
ATOM 595 C CA . LYS A 1 79 ? 7.785 19.050 -6.621 1.00 85.56 79 LYS A CA 1
ATOM 596 C C . LYS A 1 79 ? 9.250 18.945 -6.167 1.00 85.56 79 LYS A C 1
ATOM 598 O O . LYS A 1 79 ? 9.814 19.930 -5.698 1.00 85.56 79 LYS A O 1
ATOM 603 N N . GLY A 1 80 ? 9.850 17.759 -6.302 1.00 82.69 80 GLY A N 1
ATOM 604 C CA . GLY A 1 80 ? 11.241 17.502 -5.903 1.00 82.69 80 GLY A CA 1
ATOM 605 C C . GLY A 1 80 ? 11.490 17.431 -4.388 1.00 82.69 80 GLY A C 1
ATOM 606 O O . GLY A 1 80 ? 12.638 17.450 -3.956 1.00 82.69 80 GLY A O 1
ATOM 607 N N . ASN A 1 81 ? 10.444 17.371 -3.555 1.00 87.50 81 ASN A N 1
ATOM 608 C CA . ASN A 1 81 ? 10.589 17.244 -2.105 1.00 87.50 81 ASN A CA 1
ATOM 609 C C . ASN A 1 81 ? 9.511 16.334 -1.509 1.00 87.50 81 ASN A C 1
ATOM 611 O O . ASN A 1 81 ? 8.376 16.760 -1.335 1.00 87.50 81 ASN A O 1
ATOM 615 N N . LEU A 1 82 ? 9.883 15.112 -1.127 1.00 90.88 82 LEU A N 1
ATOM 616 C CA . LEU A 1 82 ? 8.996 14.151 -0.457 1.00 90.88 82 LEU A CA 1
ATOM 617 C C . LEU A 1 82 ? 9.190 14.087 1.069 1.00 90.88 82 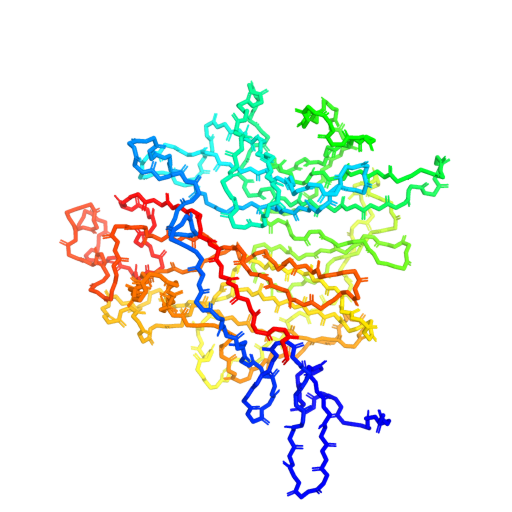LEU A C 1
ATOM 619 O O . LEU A 1 82 ? 8.615 13.231 1.734 1.00 90.88 82 LEU A O 1
ATOM 623 N N . ALA A 1 83 ? 9.999 14.979 1.653 1.00 89.25 83 ALA A N 1
ATOM 624 C CA . ALA A 1 83 ? 10.319 14.939 3.081 1.00 89.25 83 ALA A CA 1
ATOM 625 C C . ALA A 1 83 ? 9.202 15.551 3.935 1.00 89.25 83 ALA A C 1
ATOM 627 O O . ALA A 1 83 ? 8.996 15.152 5.079 1.00 89.25 83 ALA A O 1
ATOM 628 N N . LYS A 1 84 ? 8.474 16.525 3.379 1.00 91.44 84 LYS A N 1
ATOM 629 C CA . LYS A 1 84 ? 7.374 17.212 4.054 1.00 91.44 84 LYS A CA 1
ATOM 630 C C . LYS A 1 84 ? 6.208 17.384 3.089 1.00 91.44 84 LYS A C 1
ATOM 632 O O . LYS A 1 84 ? 6.348 18.054 2.067 1.00 91.44 84 LYS A O 1
ATOM 637 N N . SER A 1 85 ? 5.066 16.796 3.429 1.00 95.00 85 SER A N 1
ATOM 638 C CA . SER A 1 85 ? 3.806 17.057 2.734 1.00 95.00 85 SER A CA 1
ATOM 639 C C . SER A 1 85 ? 3.403 18.523 2.917 1.00 95.00 85 SER A C 1
ATOM 641 O O . SER A 1 85 ? 3.688 19.133 3.950 1.00 95.00 85 SER A O 1
ATOM 643 N N . SER A 1 86 ? 2.748 19.103 1.919 1.00 95.31 86 SER A N 1
ATOM 644 C CA . SER A 1 86 ? 2.142 20.435 1.971 1.00 95.31 86 SER A CA 1
ATOM 645 C C . SER A 1 86 ? 0.655 20.389 2.317 1.00 95.31 86 SER A C 1
ATOM 647 O O . SER A 1 86 ? 0.154 21.346 2.895 1.00 95.31 86 SER A O 1
ATOM 649 N N . ALA A 1 87 ? -0.037 19.294 1.993 1.00 95.81 87 ALA A N 1
ATOM 650 C CA . ALA A 1 87 ? -1.465 19.117 2.251 1.00 95.81 87 ALA A CA 1
ATOM 651 C C . ALA A 1 87 ? -1.829 17.629 2.352 1.00 95.81 87 ALA A C 1
ATOM 653 O O . ALA A 1 87 ? -1.067 16.772 1.891 1.00 95.81 87 ALA A O 1
ATOM 654 N N . LEU A 1 88 ? -3.007 17.336 2.908 1.00 96.31 88 LEU A N 1
ATOM 655 C CA . LEU A 1 88 ? -3.654 16.031 2.799 1.00 96.31 88 LEU A CA 1
ATOM 656 C C . LEU A 1 88 ? -4.947 16.167 1.995 1.00 96.31 88 LEU A C 1
ATOM 658 O O . LEU A 1 88 ? -5.804 16.989 2.313 1.00 96.31 88 LEU A O 1
ATOM 662 N N . TYR A 1 89 ? -5.074 15.360 0.946 1.00 97.31 89 TYR A N 1
ATOM 663 C CA . TYR A 1 89 ? -6.246 15.350 0.082 1.00 97.31 89 TYR A CA 1
ATOM 664 C C . TYR A 1 89 ? -7.115 14.141 0.419 1.00 97.31 89 TYR A C 1
ATOM 666 O O . TYR A 1 89 ? -6.598 13.046 0.635 1.00 97.31 89 TYR A O 1
ATOM 674 N N . HIS A 1 90 ? -8.429 14.338 0.429 1.00 97.31 90 HIS A N 1
ATOM 675 C CA . HIS A 1 90 ? -9.420 13.272 0.519 1.00 97.31 90 HIS A CA 1
ATOM 676 C C . HIS A 1 90 ? -10.067 13.081 -0.851 1.00 97.31 90 HIS A C 1
ATOM 678 O O . HIS A 1 90 ? -10.658 14.010 -1.402 1.00 97.31 90 HIS A O 1
ATOM 684 N N . GLY A 1 91 ? -9.905 11.893 -1.422 1.00 97.38 91 GLY A N 1
ATOM 685 C CA . GLY A 1 91 ? -10.491 11.513 -2.702 1.00 97.38 91 GLY A CA 1
ATOM 686 C C . GLY A 1 91 ? -11.662 10.568 -2.504 1.00 97.38 91 GLY A C 1
ATOM 687 O O . GLY A 1 91 ? -11.564 9.658 -1.684 1.00 97.38 91 GLY A O 1
ATOM 688 N N . VAL A 1 92 ? -12.718 10.731 -3.304 1.00 97.81 92 VAL A N 1
ATOM 689 C CA . VAL A 1 92 ? -13.842 9.783 -3.388 1.00 97.81 92 VAL A CA 1
ATOM 690 C C . VAL A 1 92 ? -14.006 9.281 -4.824 1.00 97.81 92 VAL A C 1
ATOM 692 O O . VAL A 1 92 ? -14.033 10.097 -5.745 1.00 97.81 92 VAL A O 1
ATOM 695 N N . ALA A 1 93 ? -14.126 7.968 -5.023 1.00 97.62 93 ALA A N 1
ATOM 696 C CA . ALA A 1 93 ? -14.298 7.345 -6.339 1.00 97.62 93 ALA A CA 1
ATOM 697 C C . ALA A 1 93 ? -15.255 6.144 -6.303 1.00 97.62 93 ALA A C 1
ATOM 699 O O . ALA A 1 93 ? -15.375 5.463 -5.290 1.00 97.62 93 ALA A O 1
ATOM 700 N N . GLU A 1 94 ? -15.880 5.833 -7.439 1.00 97.69 94 GLU A N 1
ATOM 701 C CA . GLU A 1 94 ? -16.691 4.613 -7.609 1.00 97.69 94 GLU A CA 1
ATOM 702 C C . GLU A 1 94 ? -15.827 3.351 -7.788 1.00 97.69 94 GLU A C 1
ATOM 704 O O . GLU A 1 94 ? -16.273 2.233 -7.545 1.00 97.69 94 GLU A O 1
ATOM 709 N N . GLN A 1 95 ? -14.575 3.521 -8.219 1.00 97.44 95 GLN A N 1
ATOM 710 C CA . GLN A 1 95 ? -13.627 2.439 -8.482 1.00 97.44 95 GLN A CA 1
ATOM 711 C C . GLN A 1 95 ? -12.280 2.745 -7.827 1.00 97.44 95 GLN A C 1
ATOM 713 O O . GLN A 1 95 ? -11.892 3.908 -7.708 1.00 97.44 95 GLN A O 1
ATOM 718 N N . VAL A 1 96 ? -11.523 1.704 -7.469 1.00 97.75 96 VAL A N 1
ATOM 719 C CA . VAL A 1 96 ? -10.196 1.846 -6.839 1.00 97.75 96 VAL A CA 1
ATOM 720 C C . VAL A 1 96 ? -9.239 2.669 -7.705 1.00 97.75 96 VAL A C 1
ATOM 722 O O . VAL A 1 96 ? -8.491 3.494 -7.183 1.00 97.75 96 VAL A O 1
ATOM 725 N N . ALA A 1 97 ? -9.282 2.479 -9.026 1.00 97.19 97 ALA A N 1
ATOM 726 C CA . ALA A 1 97 ? -8.440 3.185 -9.992 1.00 97.19 97 ALA A CA 1
ATOM 727 C C . ALA A 1 97 ? -8.948 4.597 -10.363 1.00 97.19 97 ALA A C 1
ATOM 729 O O . ALA A 1 97 ? -8.380 5.254 -11.241 1.00 97.19 97 ALA A O 1
ATOM 730 N N . GLY A 1 98 ? -10.003 5.077 -9.697 1.00 95.88 98 GLY A N 1
ATOM 731 C CA . GLY A 1 98 ? -10.591 6.388 -9.938 1.00 95.88 98 GLY A CA 1
ATOM 732 C C . GLY A 1 98 ? -11.550 6.438 -11.140 1.00 95.88 98 GLY A C 1
ATOM 733 O O . GLY A 1 98 ? -12.077 5.405 -11.555 1.00 95.88 98 GLY A O 1
ATOM 734 N N . PRO A 1 99 ? -11.801 7.640 -11.696 1.00 95.81 99 PRO A N 1
ATOM 735 C CA . PRO A 1 99 ? -11.258 8.924 -11.246 1.00 95.81 99 PRO A CA 1
ATOM 736 C C . PRO A 1 99 ? -11.746 9.293 -9.837 1.00 95.81 99 PRO A C 1
ATOM 738 O O . PRO A 1 99 ? -12.880 9.001 -9.467 1.00 95.81 99 PRO A O 1
ATOM 741 N N . TYR A 1 100 ? -10.880 9.940 -9.054 1.00 96.88 100 TYR A N 1
ATOM 742 C CA . TYR A 1 100 ? -11.222 10.447 -7.724 1.00 96.88 100 TYR A CA 1
ATOM 743 C C . TYR A 1 100 ? -11.671 11.904 -7.803 1.00 96.88 100 TYR A C 1
ATOM 745 O O . TYR A 1 100 ? -11.017 12.731 -8.439 1.00 96.88 100 TYR A O 1
ATOM 753 N N . ASN A 1 101 ? -12.754 12.229 -7.103 1.00 96.44 101 ASN A N 1
ATOM 754 C CA . ASN A 1 101 ? -13.111 13.603 -6.791 1.00 96.44 101 ASN A CA 1
ATOM 755 C C . ASN A 1 101 ? -12.333 14.046 -5.546 1.00 96.44 101 ASN A C 1
ATOM 757 O O . ASN A 1 101 ? -12.582 13.546 -4.447 1.00 96.44 101 ASN A O 1
ATOM 761 N N . TRP A 1 102 ? -11.366 14.940 -5.736 1.00 97.00 102 TRP A N 1
ATOM 762 C CA . TRP A 1 102 ? -10.419 15.346 -4.704 1.00 97.00 102 TRP A CA 1
ATOM 763 C C . TRP A 1 102 ? -10.870 16.602 -3.961 1.00 97.00 102 TRP A C 1
ATOM 765 O O . TRP A 1 102 ? -11.168 17.626 -4.568 1.00 97.00 102 TRP A O 1
ATOM 775 N N . THR A 1 103 ? -10.819 16.547 -2.634 1.00 96.50 103 THR A N 1
ATOM 776 C CA . THR A 1 103 ? -10.994 17.699 -1.743 1.00 96.50 103 THR A CA 1
ATOM 777 C C . THR A 1 103 ? -9.714 17.913 -0.939 1.00 96.50 103 THR A C 1
ATOM 779 O O . THR A 1 103 ? -9.236 16.995 -0.272 1.00 96.50 103 THR A O 1
ATOM 782 N N . ASP A 1 104 ? -9.152 19.121 -0.997 1.00 95.81 104 ASP A N 1
ATOM 783 C CA . ASP A 1 104 ? -8.093 19.537 -0.073 1.00 95.81 104 ASP A CA 1
ATOM 784 C C . ASP A 1 104 ? -8.713 19.728 1.314 1.00 95.81 104 ASP A C 1
ATOM 786 O O . ASP A 1 104 ? -9.640 20.523 1.479 1.00 95.81 104 ASP A O 1
ATOM 790 N N . LEU A 1 105 ? -8.228 18.991 2.312 1.00 94.50 105 LEU A N 1
ATOM 791 C CA . LEU A 1 105 ? -8.793 19.058 3.658 1.00 94.50 105 LEU A CA 1
ATOM 792 C C . LEU A 1 105 ? -8.414 20.350 4.399 1.00 94.50 105 LEU A C 1
ATOM 794 O O . LEU A 1 105 ? -8.901 20.573 5.508 1.00 94.50 105 LEU A O 1
ATOM 798 N N . GLY A 1 106 ? -7.533 21.186 3.831 1.00 91.44 106 GLY A N 1
ATOM 799 C CA . GLY A 1 106 ? -7.056 22.425 4.454 1.00 91.44 106 GLY A CA 1
ATOM 800 C C . GLY A 1 106 ? -6.181 22.191 5.688 1.00 91.44 106 GLY A C 1
ATOM 801 O O . GLY A 1 106 ? -5.807 23.134 6.383 1.00 91.44 106 GLY A O 1
ATOM 802 N N . VAL A 1 107 ? -5.847 20.930 5.961 1.00 87.69 107 VAL A N 1
ATOM 803 C CA . VAL A 1 107 ? -5.005 20.484 7.065 1.00 87.69 107 VAL A CA 1
ATOM 804 C C . VAL A 1 107 ? -3.904 19.588 6.523 1.00 87.69 107 VAL A C 1
ATOM 806 O O . VAL A 1 107 ? -4.064 18.867 5.536 1.00 87.69 107 VAL A O 1
ATOM 809 N N . ASN A 1 108 ? -2.756 19.635 7.184 1.00 88.44 108 ASN A N 1
ATOM 810 C CA . ASN A 1 108 ? -1.637 18.766 6.878 1.00 88.44 108 ASN A CA 1
ATOM 811 C C . ASN A 1 108 ? -1.384 17.860 8.075 1.00 88.44 108 ASN A C 1
ATOM 813 O O . ASN A 1 108 ? -0.716 18.258 9.028 1.00 88.44 108 ASN A O 1
ATOM 817 N N . HIS A 1 109 ? -1.897 16.636 8.005 1.00 86.69 109 HIS A N 1
ATOM 818 C CA . HIS A 1 109 ? -1.635 15.621 9.023 1.00 86.69 109 HIS A CA 1
ATOM 819 C C . HIS A 1 109 ? -0.250 14.976 8.874 1.00 86.69 109 HIS A C 1
ATOM 821 O O . HIS A 1 109 ? 0.035 14.005 9.553 1.00 86.69 109 HIS A O 1
ATOM 827 N N . GLY A 1 110 ? 0.629 15.505 8.019 1.00 90.69 110 GLY A N 1
ATOM 828 C CA . GLY A 1 110 ? 1.975 14.987 7.810 1.00 90.69 110 GLY A CA 1
ATOM 829 C C . GLY A 1 110 ? 2.057 13.923 6.713 1.00 90.69 110 GLY A C 1
ATOM 830 O O . GLY A 1 110 ? 1.059 13.591 6.067 1.00 90.69 110 GLY A O 1
ATOM 831 N N . PRO A 1 111 ? 3.273 13.422 6.448 1.00 92.69 111 PRO A N 1
ATOM 832 C CA . PRO A 1 111 ? 3.497 12.463 5.386 1.00 92.69 111 PRO A CA 1
ATOM 833 C C . PRO A 1 111 ? 2.990 11.080 5.790 1.00 92.69 111 PRO A C 1
ATOM 835 O O . PRO A 1 111 ? 2.843 10.756 6.970 1.00 92.69 111 PRO A O 1
ATOM 838 N N . ASN A 1 112 ? 2.839 10.241 4.775 1.00 91.75 112 ASN A N 1
ATOM 839 C CA . ASN A 1 112 ? 2.754 8.799 4.918 1.00 91.75 112 ASN A CA 1
ATOM 840 C C . ASN A 1 112 ? 1.598 8.283 5.799 1.00 91.75 112 ASN A C 1
ATOM 842 O O . ASN A 1 112 ? 1.852 7.531 6.742 1.00 91.75 112 ASN A O 1
ATOM 846 N N . PRO A 1 113 ? 0.340 8.663 5.493 1.00 96.56 113 PRO A N 1
ATOM 847 C CA . PRO A 1 113 ? -0.813 8.242 6.275 1.00 96.56 113 PRO A CA 1
ATOM 848 C C . PRO A 1 113 ? -1.019 6.723 6.229 1.00 96.56 113 PRO A C 1
ATOM 850 O O . PRO A 1 113 ? -0.807 6.101 5.197 1.00 96.56 113 PRO A O 1
ATOM 853 N N . GLY A 1 114 ? -1.491 6.120 7.309 1.00 97.31 114 GLY A N 1
ATOM 854 C CA . GLY A 1 114 ? -2.081 4.781 7.343 1.00 97.31 114 GLY A CA 1
ATOM 855 C C . GLY A 1 114 ? -3.542 4.883 7.770 1.00 97.31 114 GLY A C 1
ATOM 856 O O . GLY A 1 114 ? -3.888 5.794 8.513 1.00 97.31 114 GLY A O 1
ATOM 857 N N . LEU A 1 115 ? -4.409 3.986 7.310 1.00 97.50 115 LEU A N 1
ATOM 858 C CA . LEU A 1 115 ? -5.819 3.978 7.700 1.00 97.50 115 LEU A CA 1
ATOM 859 C C . LEU A 1 115 ? -6.208 2.577 8.136 1.00 97.50 115 LEU A C 1
ATOM 861 O O . LEU A 1 115 ? -5.878 1.603 7.462 1.00 97.50 115 LEU A O 1
ATOM 865 N N . VAL A 1 116 ? -6.953 2.492 9.227 1.00 97.31 116 VAL A N 1
ATOM 866 C CA . VAL A 1 116 ? -7.583 1.252 9.662 1.00 97.31 116 VAL A CA 1
ATOM 867 C C . VAL A 1 116 ? -9.019 1.527 10.066 1.00 97.31 116 VAL A C 1
ATOM 869 O O . VAL A 1 116 ? -9.325 2.537 10.700 1.00 97.31 116 VAL A O 1
ATOM 872 N N . LYS A 1 117 ? -9.900 0.604 9.700 1.00 96.19 117 LYS A N 1
ATOM 873 C CA . LYS A 1 117 ? -11.258 0.531 10.221 1.00 96.19 117 LYS A CA 1
ATOM 874 C C . LYS A 1 117 ? -11.292 -0.510 11.331 1.00 96.19 117 LYS A C 1
ATOM 876 O O . LYS A 1 117 ? -10.773 -1.611 11.152 1.00 96.19 117 LYS A O 1
ATOM 881 N N . TYR A 1 118 ? -11.899 -0.174 12.459 1.00 96.06 118 TYR A N 1
ATOM 882 C CA . TYR A 1 118 ? -12.039 -1.085 13.589 1.00 96.06 118 TYR A CA 1
ATOM 883 C C . TYR A 1 118 ? -13.404 -0.931 14.251 1.00 96.06 118 TYR A C 1
ATOM 885 O O . TYR A 1 118 ? -14.127 0.027 13.994 1.00 96.06 118 TYR A O 1
ATOM 893 N N . PHE A 1 119 ? -13.769 -1.900 15.083 1.00 94.88 119 PHE A N 1
ATOM 894 C CA . PHE A 1 119 ? -14.951 -1.812 15.929 1.00 94.88 119 PHE A CA 1
ATOM 895 C C . PHE A 1 119 ? -14.501 -1.405 17.326 1.00 94.88 119 PHE A C 1
ATOM 897 O O . PHE A 1 119 ? -13.745 -2.142 17.959 1.00 94.88 119 PHE A O 1
ATOM 904 N N . ASP A 1 120 ? -14.908 -0.224 17.778 1.00 92.75 120 ASP A N 1
ATOM 905 C CA . ASP A 1 120 ? -14.501 0.296 19.075 1.00 92.75 120 ASP A CA 1
ATOM 906 C C . ASP A 1 120 ? -15.260 -0.436 20.190 1.00 92.75 120 ASP A C 1
ATOM 908 O O . ASP A 1 120 ? -16.482 -0.293 20.293 1.00 92.75 120 ASP A O 1
ATOM 912 N N . PRO A 1 121 ? -14.573 -1.215 21.045 1.00 89.31 121 PRO A N 1
ATOM 913 C CA . PRO A 1 121 ? -15.234 -1.988 22.090 1.00 89.31 121 PRO A CA 1
ATOM 914 C C . PRO A 1 121 ? -15.915 -1.108 23.146 1.00 89.31 121 PRO A C 1
ATOM 916 O O . PRO A 1 121 ? -16.811 -1.590 23.835 1.00 89.31 121 PRO A O 1
ATOM 919 N N . GLN A 1 122 ? -15.517 0.165 23.287 1.00 88.88 122 GLN A N 1
ATOM 920 C CA . GLN A 1 122 ? -16.113 1.076 24.270 1.00 88.88 122 GLN A CA 1
ATOM 921 C C . GLN A 1 122 ? -17.467 1.623 23.808 1.00 88.88 122 GLN A C 1
ATOM 923 O O . GLN A 1 122 ? -18.382 1.773 24.615 1.00 88.88 122 GLN A O 1
ATOM 928 N N . THR A 1 123 ? -17.596 1.928 22.517 1.00 91.12 123 THR A N 1
ATOM 929 C CA . THR A 1 123 ? -18.805 2.542 21.944 1.00 91.12 123 THR A CA 1
ATOM 930 C C . THR A 1 123 ? -19.699 1.534 21.229 1.00 91.12 123 THR A C 1
ATOM 932 O O . THR A 1 123 ? -20.880 1.807 21.015 1.00 91.12 123 THR A O 1
ATOM 935 N N . GLY A 1 124 ? -19.159 0.371 20.856 1.00 92.31 124 GLY A N 1
ATOM 936 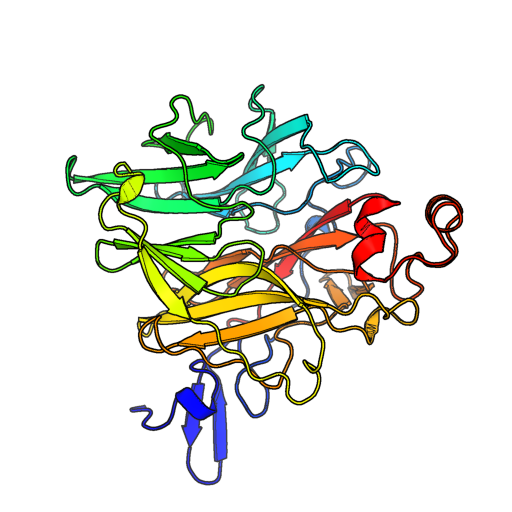C CA . GLY A 1 124 ? -19.853 -0.615 20.036 1.00 92.31 124 GLY A CA 1
ATOM 937 C C . GLY A 1 124 ? -20.108 -0.128 18.607 1.00 92.31 124 GLY A C 1
ATOM 938 O O . GLY A 1 124 ? -21.069 -0.571 17.977 1.00 92.31 124 GLY A O 1
ATOM 939 N N . GLN A 1 125 ? -19.302 0.813 18.106 1.00 93.19 125 GLN A N 1
ATOM 940 C CA . GLN A 1 125 ? -19.455 1.398 16.775 1.00 93.19 125 GLN A CA 1
ATOM 941 C C . GLN A 1 125 ? -18.211 1.163 15.920 1.00 93.19 125 GLN A C 1
ATOM 943 O O . GLN A 1 125 ? -17.091 1.053 16.421 1.00 93.19 125 GLN A O 1
ATOM 948 N N . ALA A 1 126 ? -18.410 1.082 14.603 1.00 94.06 126 ALA A N 1
ATOM 949 C CA . ALA A 1 126 ? -17.299 1.103 13.665 1.00 94.06 126 ALA A CA 1
ATOM 950 C C . ALA A 1 126 ? -16.665 2.501 13.658 1.00 94.06 126 ALA A C 1
ATOM 952 O O . ALA A 1 126 ? -17.372 3.497 13.536 1.00 94.06 126 ALA A O 1
ATOM 953 N N . GLN A 1 127 ? -15.342 2.555 13.758 1.00 95.12 127 GLN A N 1
ATOM 954 C CA . GLN A 1 127 ? -14.550 3.777 13.706 1.00 95.12 127 GLN A CA 1
ATOM 955 C C . GLN A 1 127 ? -13.422 3.638 12.689 1.00 95.12 127 GLN A C 1
ATOM 957 O O . GLN A 1 127 ? -12.992 2.534 12.335 1.00 95.12 127 GLN A O 1
ATOM 962 N N . HIS A 1 128 ? -12.918 4.784 12.248 1.00 96.19 128 HIS A N 1
ATOM 963 C CA . HIS A 1 128 ? -11.762 4.884 11.376 1.00 96.19 128 HIS A CA 1
ATOM 964 C C . HIS A 1 128 ? -10.644 5.610 12.114 1.00 96.19 128 HIS A C 1
ATOM 966 O O . HIS A 1 128 ? -10.864 6.669 12.700 1.00 96.19 128 HIS A O 1
ATOM 972 N N . ALA A 1 129 ? -9.443 5.041 12.073 1.00 96.56 129 ALA A N 1
ATOM 973 C CA . ALA A 1 129 ? -8.245 5.652 12.624 1.00 96.56 129 ALA A CA 1
ATOM 974 C C . ALA A 1 129 ? -7.248 5.958 11.506 1.00 96.56 129 ALA A C 1
ATOM 976 O O . ALA A 1 129 ? -6.757 5.046 10.833 1.00 96.56 129 ALA A O 1
ATOM 977 N N . LEU A 1 130 ? -6.943 7.243 11.328 1.00 97.25 130 LEU A N 1
ATOM 978 C CA . LEU A 1 130 ? -5.892 7.733 10.444 1.00 97.25 130 LEU A CA 1
ATOM 979 C C . LEU A 1 130 ? -4.603 7.913 11.252 1.00 97.25 130 LEU A C 1
ATOM 981 O O . LEU A 1 130 ? -4.569 8.649 12.231 1.00 97.25 130 LEU A O 1
ATOM 985 N N . PHE A 1 131 ? -3.526 7.269 10.825 1.00 96.81 131 PHE A N 1
ATOM 986 C CA . PHE A 1 131 ? -2.190 7.378 11.402 1.00 96.81 131 PHE A CA 1
ATOM 987 C C . PHE A 1 131 ? -1.352 8.265 10.498 1.00 96.81 131 PHE A C 1
ATOM 989 O O . PHE A 1 131 ? -0.925 7.817 9.440 1.00 96.81 131 PHE A O 1
ATOM 996 N N . ALA A 1 132 ? -1.128 9.517 10.872 1.00 94.81 132 ALA A N 1
ATOM 997 C CA . ALA A 1 132 ? -0.405 10.456 10.024 1.00 94.81 132 ALA A CA 1
ATOM 998 C C . ALA A 1 132 ? 0.398 11.448 10.869 1.00 94.81 132 ALA A C 1
ATOM 1000 O O . ALA A 1 132 ? -0.070 11.924 11.907 1.00 94.81 132 ALA A O 1
ATOM 1001 N N . GLY A 1 133 ? 1.626 11.742 10.424 1.00 90.75 133 GLY A N 1
ATOM 1002 C CA . GLY A 1 133 ? 2.470 12.767 11.048 1.00 90.75 133 GLY A CA 1
ATOM 1003 C C . GLY A 1 133 ? 2.855 12.476 12.498 1.00 90.75 133 GLY A C 1
ATOM 1004 O O . GLY A 1 133 ? 3.123 13.409 13.244 1.00 90.75 133 GLY A O 1
ATOM 1005 N N . GLY A 1 134 ? 2.870 11.202 12.902 1.00 91.50 134 GLY A N 1
ATOM 1006 C CA . GLY A 1 134 ? 3.149 10.785 14.280 1.00 91.50 134 GLY A CA 1
ATOM 1007 C C . GLY A 1 134 ? 1.926 10.779 15.200 1.00 91.50 134 GLY A C 1
ATOM 1008 O O . GLY A 1 134 ? 2.058 10.385 16.355 1.00 91.50 134 GLY A O 1
ATOM 1009 N N . HIS A 1 135 ? 0.748 11.148 14.689 1.00 94.69 135 HIS A N 1
ATOM 1010 C CA . HIS A 1 135 ? -0.501 11.236 15.441 1.00 94.69 135 HIS A CA 1
ATOM 1011 C C . HIS A 1 135 ? -1.581 10.281 14.922 1.00 94.69 135 HIS A C 1
ATOM 1013 O O . HIS A 1 135 ? -1.653 9.971 13.730 1.00 94.69 135 HIS A O 1
ATOM 1019 N N . ILE A 1 136 ? -2.450 9.848 15.828 1.00 95.75 136 ILE A N 1
ATOM 1020 C CA . ILE A 1 136 ? -3.613 9.018 15.531 1.00 95.75 136 ILE A CA 1
ATOM 1021 C C . ILE A 1 136 ? -4.852 9.895 15.597 1.00 95.75 136 ILE A C 1
ATOM 1023 O O . ILE A 1 136 ? -5.131 10.497 16.631 1.00 95.75 136 ILE A O 1
ATOM 1027 N N . TRP A 1 137 ? -5.620 9.922 14.520 1.00 95.19 137 TRP A N 1
ATOM 1028 C CA . TRP A 1 137 ? -6.838 10.705 14.414 1.00 95.19 137 TRP A CA 1
ATOM 1029 C C . TRP A 1 137 ? -8.035 9.779 14.249 1.00 95.19 137 TRP A C 1
ATOM 1031 O O . TRP A 1 137 ? -7.969 8.847 13.449 1.00 95.19 137 TRP A O 1
ATOM 1041 N N . LEU A 1 138 ? -9.120 10.033 14.980 1.00 93.94 138 LEU A N 1
ATOM 1042 C CA . LEU A 1 138 ? -10.346 9.238 14.883 1.00 93.94 138 LEU A CA 1
ATOM 1043 C C . LEU A 1 138 ? -11.453 9.977 14.144 1.00 93.94 138 LEU A C 1
ATOM 1045 O O . LEU A 1 138 ? -11.562 11.200 14.239 1.00 93.94 138 LEU A O 1
ATOM 1049 N N . GLU A 1 139 ? -12.290 9.200 13.467 1.00 93.31 139 GLU A N 1
ATOM 1050 C CA . GLU A 1 139 ? -13.545 9.657 12.889 1.00 93.31 139 GLU A CA 1
ATOM 1051 C C . GLU A 1 139 ? -14.555 8.498 12.828 1.00 93.31 139 GLU A C 1
ATOM 1053 O O . GLU A 1 139 ? -14.195 7.354 12.527 1.00 93.31 139 GLU A O 1
ATOM 1058 N N . ASP A 1 140 ? -15.828 8.793 13.096 1.00 89.75 140 ASP A N 1
ATOM 1059 C CA . ASP A 1 140 ? -16.893 7.781 13.067 1.00 89.75 140 ASP A CA 1
ATOM 1060 C C . ASP A 1 140 ? -17.336 7.509 11.622 1.00 89.75 140 ASP A C 1
ATOM 1062 O O . ASP A 1 140 ? -17.568 6.365 11.222 1.00 89.75 140 ASP A O 1
ATOM 1066 N N . LYS A 1 141 ? -17.404 8.564 10.799 1.00 89.81 141 LYS A N 1
ATOM 1067 C CA . LYS A 1 141 ? -17.813 8.493 9.391 1.00 89.81 141 LYS A CA 1
ATOM 1068 C C . LYS A 1 141 ? -16.793 9.165 8.492 1.00 89.81 141 LYS A C 1
ATOM 1070 O O . LYS A 1 141 ? -16.457 10.325 8.674 1.00 89.81 141 LYS A O 1
ATOM 1075 N N . LEU A 1 142 ? -16.402 8.490 7.420 1.00 90.62 142 LEU A N 1
ATOM 1076 C CA . LEU A 1 142 ? -15.462 9.055 6.451 1.00 90.62 142 LEU A CA 1
ATOM 1077 C C . LEU A 1 142 ? -16.080 10.157 5.559 1.00 90.62 142 LEU A C 1
ATOM 1079 O O . LEU A 1 142 ? -15.402 10.714 4.693 1.00 90.62 142 LEU A O 1
ATOM 1083 N N . GLU A 1 143 ? -17.362 10.486 5.744 1.00 88.06 143 GLU A N 1
ATOM 1084 C CA . GLU A 1 143 ? -18.039 11.577 5.045 1.00 88.06 143 GLU A CA 1
ATOM 1085 C C . GLU A 1 143 ? -17.339 12.922 5.316 1.00 88.06 143 GLU A C 1
ATOM 1087 O O . GLU A 1 143 ? -17.055 13.288 6.452 1.00 88.06 143 GLU A O 1
ATOM 1092 N N . GLY A 1 144 ? -16.988 13.651 4.254 1.00 82.62 144 GLY A N 1
ATOM 1093 C CA . GLY A 1 144 ? -16.189 14.882 4.339 1.00 82.62 144 GLY A CA 1
ATOM 1094 C C . GLY A 1 144 ? -14.691 14.664 4.605 1.00 82.62 144 GLY A C 1
ATOM 1095 O O . GLY A 1 144 ? -13.882 15.484 4.190 1.00 82.62 144 GLY A O 1
ATOM 1096 N N . GLY A 1 145 ? -14.296 13.537 5.204 1.00 80.75 145 GLY A N 1
ATOM 1097 C CA . GLY A 1 145 ? -12.895 13.143 5.395 1.00 80.75 145 GLY A CA 1
ATOM 1098 C C . GLY A 1 145 ? -12.112 13.981 6.409 1.00 80.75 145 GLY A C 1
ATOM 1099 O O . GLY A 1 145 ? -10.883 13.985 6.376 1.00 80.75 145 GLY A O 1
ATOM 1100 N N . HIS A 1 146 ? -12.796 14.698 7.299 1.00 86.31 146 HIS A N 1
ATOM 1101 C CA . HIS A 1 146 ? -12.158 15.599 8.255 1.00 86.31 146 HIS A CA 1
ATOM 1102 C C . HIS A 1 146 ? -11.822 14.900 9.572 1.00 86.31 146 HIS A C 1
ATOM 1104 O O . HIS A 1 146 ? -12.655 14.835 10.460 1.00 86.31 146 HIS A O 1
ATOM 1110 N N . PHE A 1 147 ? -10.569 14.499 9.752 1.00 87.88 147 PHE A N 1
ATOM 1111 C CA . PHE A 1 147 ? -10.064 13.995 11.027 1.00 87.88 147 PHE A CA 1
ATOM 1112 C C . PHE A 1 147 ? -9.712 15.152 11.976 1.00 87.88 147 PHE A C 1
ATOM 1114 O O . PHE A 1 147 ? -8.665 15.785 11.848 1.00 87.88 147 PHE A O 1
ATOM 1121 N N . LYS A 1 148 ? -10.605 15.482 12.916 1.00 78.81 148 LYS A N 1
ATOM 1122 C CA . LYS A 1 148 ? -10.491 16.736 13.694 1.00 78.81 148 LYS A CA 1
ATOM 1123 C C . LYS A 1 148 ? -9.649 16.629 14.962 1.00 78.81 148 LYS A C 1
ATOM 1125 O O . LYS A 1 148 ? -8.958 17.586 15.301 1.00 78.81 148 LYS A O 1
ATOM 1130 N N . ASN A 1 149 ? -9.699 15.493 15.655 1.00 84.75 149 ASN A N 1
ATOM 1131 C CA . ASN A 1 149 ? -9.073 15.338 16.967 1.00 84.75 149 ASN A CA 1
ATOM 1132 C C . ASN A 1 149 ? -8.049 14.203 16.949 1.00 84.75 149 ASN A C 1
ATOM 1134 O O . ASN A 1 149 ? -8.390 13.054 16.662 1.00 84.75 149 ASN A O 1
ATOM 1138 N N . SER A 1 150 ? -6.802 14.534 17.287 1.00 91.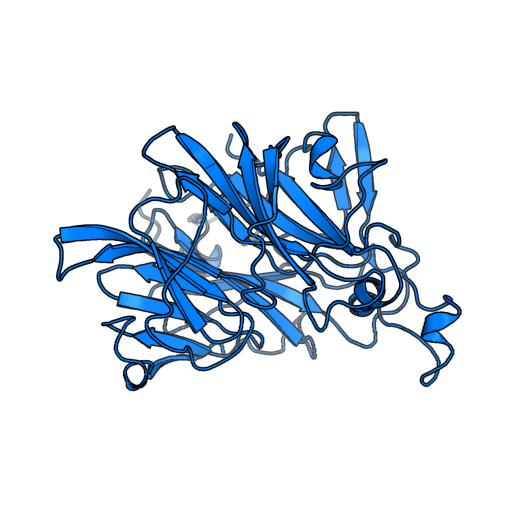25 150 SER A N 1
ATOM 1139 C CA . SER A 1 150 ? -5.796 13.524 17.606 1.00 91.25 150 SER A CA 1
ATOM 1140 C C . SER A 1 150 ? -6.107 12.915 18.973 1.00 91.25 150 SER A C 1
ATOM 1142 O O . SER A 1 150 ? -6.405 13.638 19.925 1.00 91.25 150 SER A O 1
ATOM 1144 N N . ILE A 1 151 ? -6.042 11.590 19.066 1.00 92.50 151 ILE A N 1
ATOM 1145 C CA . ILE A 1 151 ? -6.285 10.820 20.293 1.00 92.50 151 ILE A CA 1
ATOM 1146 C C . ILE A 1 151 ? -5.000 10.270 20.916 1.00 92.50 151 ILE A C 1
ATOM 1148 O O . ILE A 1 151 ? -5.046 9.655 21.979 1.00 92.50 151 ILE A O 1
ATOM 1152 N N . GLY A 1 152 ? -3.856 10.458 20.256 1.00 90.62 152 GLY A N 1
ATOM 1153 C CA . GLY A 1 152 ? -2.586 9.914 20.711 1.00 90.62 152 GLY A CA 1
ATOM 1154 C C . GLY A 1 152 ? -1.520 9.889 19.625 1.00 90.62 152 GLY A C 1
ATOM 1155 O O . GLY A 1 152 ? -1.718 10.374 18.512 1.00 90.62 152 GLY A O 1
ATOM 1156 N N . ASP A 1 153 ? -0.392 9.277 19.971 1.00 92.19 153 ASP A N 1
ATOM 1157 C CA . ASP A 1 153 ? 0.772 9.131 19.102 1.00 92.19 153 ASP A CA 1
ATOM 1158 C C . ASP A 1 153 ? 1.087 7.646 18.885 1.00 92.19 153 ASP A C 1
ATOM 1160 O O . ASP A 1 153 ? 0.731 6.792 19.702 1.00 92.19 153 ASP A O 1
ATOM 1164 N N . TYR A 1 154 ? 1.820 7.346 17.816 1.00 91.44 154 TYR A N 1
ATOM 1165 C CA . TYR A 1 154 ? 2.342 6.011 17.513 1.00 91.44 154 TYR A CA 1
ATOM 1166 C C . TYR A 1 154 ? 3.882 6.042 17.424 1.00 91.44 154 TYR A C 1
ATOM 1168 O O . TYR A 1 154 ? 4.461 7.104 17.189 1.00 91.44 154 TYR A O 1
ATOM 1176 N N . PRO A 1 155 ? 4.589 4.921 17.671 1.00 87.31 155 PRO A N 1
ATOM 1177 C CA . PRO A 1 155 ? 5.996 5.003 18.071 1.00 87.31 155 PRO A CA 1
ATOM 1178 C C . PRO A 1 155 ? 6.991 5.328 16.945 1.00 87.31 155 PRO A C 1
ATOM 1180 O O . PRO A 1 155 ? 8.065 5.849 17.243 1.00 87.31 155 PRO A O 1
ATOM 1183 N N . HIS A 1 156 ? 6.673 5.079 15.669 1.00 89.75 156 HIS A N 1
ATOM 1184 C CA . HIS A 1 156 ? 7.574 5.412 14.553 1.00 89.75 156 HIS A CA 1
ATOM 1185 C C . HIS A 1 156 ? 6.832 5.829 13.280 1.00 89.75 156 HIS A C 1
ATOM 1187 O O . HIS A 1 156 ? 5.634 5.631 13.163 1.00 89.75 156 HIS A O 1
ATOM 1193 N N . ILE A 1 157 ? 7.550 6.379 12.300 1.00 91.31 157 ILE A N 1
ATOM 1194 C CA . ILE A 1 157 ? 6.997 6.871 11.027 1.00 91.31 157 ILE A CA 1
ATOM 1195 C C . ILE A 1 157 ? 6.648 5.750 10.029 1.00 91.31 157 ILE A C 1
ATOM 1197 O O . ILE A 1 157 ? 7.098 4.609 10.164 1.00 91.31 157 ILE A O 1
ATOM 1201 N N . ASN A 1 158 ? 5.861 6.111 9.008 1.00 92.56 158 ASN A N 1
ATOM 1202 C CA . ASN A 1 158 ? 5.381 5.246 7.917 1.00 92.56 158 ASN A CA 1
ATOM 1203 C C . ASN A 1 158 ? 4.704 3.992 8.462 1.00 92.56 158 ASN A C 1
ATOM 1205 O O . ASN A 1 158 ? 5.087 2.864 8.156 1.00 92.56 158 ASN A O 1
ATOM 1209 N N . PHE A 1 159 ? 3.743 4.223 9.348 1.00 95.81 159 PHE A N 1
ATOM 1210 C CA . PHE A 1 159 ? 3.059 3.153 10.035 1.00 95.81 159 PHE A CA 1
ATOM 1211 C C . PHE A 1 159 ? 2.003 2.525 9.135 1.00 95.81 159 PHE A C 1
ATOM 1213 O O . PHE A 1 159 ? 1.161 3.225 8.573 1.00 95.81 159 PHE A O 1
ATOM 1220 N N . SER A 1 160 ? 2.044 1.202 9.038 1.00 97.75 160 SER A N 1
ATOM 1221 C CA . SER A 1 160 ? 1.017 0.390 8.406 1.00 97.75 160 SER A CA 1
ATOM 1222 C C . SER A 1 160 ? 0.142 -0.251 9.483 1.00 97.75 160 SER A C 1
ATOM 1224 O O . SER A 1 160 ? 0.560 -1.253 10.075 1.00 97.75 160 SER A O 1
ATOM 1226 N N . PRO A 1 161 ? -1.01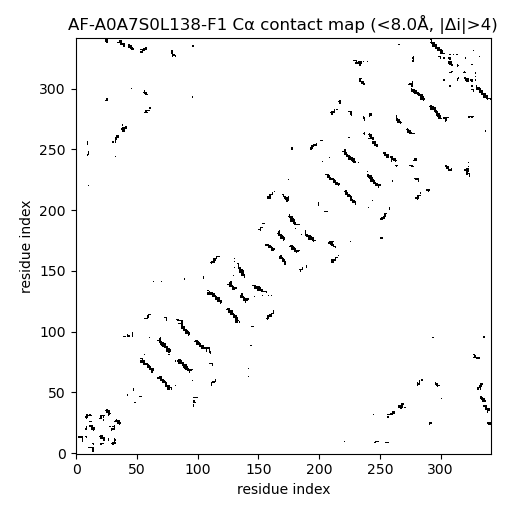6 0.354 9.806 1.00 98.00 161 PRO A N 1
ATOM 1227 C CA . PRO A 1 161 ? -1.905 -0.145 10.841 1.00 98.00 161 PRO A CA 1
ATOM 1228 C C . PRO A 1 161 ? -2.781 -1.291 10.327 1.00 98.00 161 PRO A C 1
ATOM 1230 O O . PRO A 1 161 ? -3.244 -1.289 9.189 1.00 98.00 161 PRO A O 1
ATOM 1233 N N . LEU A 1 162 ? -3.091 -2.223 11.219 1.00 98.25 162 LEU A N 1
ATOM 1234 C CA . L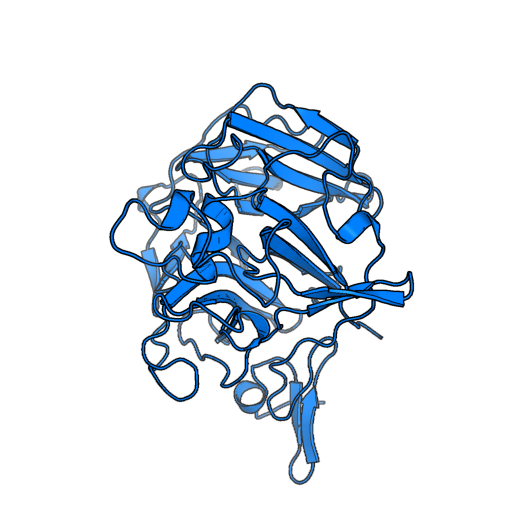EU A 1 162 ? -4.064 -3.293 11.030 1.00 98.25 162 LEU A CA 1
ATOM 1235 C C . LEU A 1 162 ? -4.866 -3.444 12.324 1.00 98.25 162 LEU A C 1
ATOM 1237 O O . LEU A 1 162 ? -4.301 -3.369 13.407 1.00 98.25 162 LEU A O 1
ATOM 1241 N N . PHE A 1 163 ? -6.165 -3.709 12.228 1.00 97.94 163 PHE A N 1
ATOM 1242 C CA . PHE A 1 163 ? -6.970 -4.143 13.365 1.00 97.94 163 PHE A CA 1
ATOM 1243 C C . PHE A 1 163 ? -7.442 -5.567 13.107 1.00 97.94 163 PHE A C 1
ATOM 1245 O O . PHE A 1 163 ? -8.044 -5.853 12.071 1.00 97.94 163 PHE A O 1
ATOM 1252 N N . HIS A 1 164 ? -7.136 -6.473 14.028 1.00 97.69 164 HIS A N 1
ATOM 1253 C CA . HIS A 1 164 ? -7.435 -7.888 13.876 1.00 97.69 164 HIS A CA 1
ATOM 1254 C C . HIS A 1 164 ? -7.642 -8.541 15.243 1.00 97.69 164 HIS A C 1
ATOM 1256 O O . HIS A 1 164 ? -6.872 -8.305 16.167 1.00 97.69 164 HIS A O 1
ATOM 1262 N N . ASN A 1 165 ? -8.691 -9.359 15.375 1.00 96.25 165 ASN A N 1
ATOM 1263 C CA . ASN A 1 165 ? -9.015 -10.113 16.594 1.00 96.25 165 ASN A CA 1
ATOM 1264 C C . ASN A 1 165 ? -8.964 -9.285 17.893 1.00 96.25 165 ASN A C 1
ATOM 1266 O O . ASN A 1 165 ? -8.462 -9.749 18.912 1.00 96.25 165 ASN A O 1
ATOM 1270 N N . GLY A 1 166 ? -9.498 -8.061 17.851 1.00 96.06 166 GLY A N 1
ATOM 1271 C CA . GLY A 1 166 ? -9.597 -7.184 19.021 1.00 96.06 166 GLY A CA 1
ATOM 1272 C C . GLY A 1 166 ? -8.350 -6.352 19.317 1.00 96.06 166 GLY A C 1
ATOM 1273 O O . GLY A 1 166 ? -8.386 -5.560 20.251 1.00 96.06 166 GLY A O 1
ATOM 1274 N N . SER A 1 167 ? -7.288 -6.476 18.519 1.00 97.69 167 SER A N 1
ATOM 1275 C CA . SER A 1 167 ? -6.037 -5.751 18.737 1.00 97.69 167 SER A CA 1
ATOM 1276 C C . SER A 1 167 ? -5.614 -4.964 17.508 1.00 97.69 167 SER A C 1
ATOM 1278 O O . SER A 1 167 ? -5.866 -5.349 16.363 1.00 97.69 167 SER A O 1
ATOM 1280 N N . PHE A 1 168 ? -4.898 -3.878 17.753 1.00 98.06 168 PHE A N 1
ATOM 1281 C CA . PHE A 1 168 ? -4.155 -3.154 16.741 1.00 98.06 168 PHE A CA 1
ATOM 1282 C C . PHE A 1 168 ? -2.793 -3.797 16.555 1.00 98.06 168 PHE A C 1
ATOM 1284 O O . PHE A 1 168 ? -2.107 -4.135 17.516 1.00 98.06 168 PHE A O 1
ATOM 1291 N N . TYR A 1 169 ? -2.394 -3.919 15.303 1.00 98.44 169 TYR A N 1
ATOM 1292 C CA . TYR A 1 169 ? -1.070 -4.303 14.873 1.00 98.44 169 TYR A CA 1
ATOM 1293 C C . TYR A 1 169 ? -0.506 -3.192 14.004 1.00 98.44 169 TYR A C 1
ATOM 1295 O O . TYR A 1 169 ? -1.250 -2.429 13.383 1.00 98.44 169 TYR A O 1
ATOM 1303 N N . GLY A 1 170 ? 0.811 -3.137 13.890 1.00 97.69 170 GLY A N 1
ATOM 1304 C CA . GLY A 1 170 ? 1.385 -2.453 12.751 1.00 97.69 170 GLY A CA 1
ATOM 1305 C C . GLY A 1 170 ? 2.880 -2.589 12.608 1.00 97.69 170 GLY A C 1
ATOM 1306 O O . GLY A 1 170 ? 3.589 -3.097 13.482 1.00 97.69 170 GLY A O 1
ATOM 1307 N N . VAL A 1 171 ? 3.331 -2.148 11.442 1.00 97.62 171 VAL A N 1
ATOM 1308 C CA . VAL A 1 171 ? 4.716 -2.241 10.987 1.00 97.62 171 VAL A CA 1
ATOM 1309 C C . VAL A 1 171 ? 5.162 -0.858 10.547 1.00 97.62 171 VAL A C 1
ATOM 1311 O O . VAL A 1 171 ? 4.392 -0.107 9.953 1.00 97.62 171 VAL A O 1
ATOM 1314 N N . PHE A 1 172 ? 6.398 -0.507 10.868 1.00 95.50 172 PHE A N 1
ATOM 1315 C CA . PHE A 1 172 ? 6.961 0.816 10.604 1.00 95.50 172 PHE A CA 1
ATOM 1316 C C . PHE A 1 172 ? 7.884 0.812 9.395 1.00 95.50 172 PHE A C 1
ATOM 1318 O O . PHE A 1 172 ? 8.209 -0.253 8.871 1.00 95.50 172 PHE A O 1
ATOM 1325 N N . GLN A 1 173 ? 8.383 2.000 9.032 1.00 94.56 173 GLN A N 1
ATOM 1326 C CA . GLN A 1 173 ? 9.229 2.213 7.858 1.00 94.56 173 GLN A CA 1
ATOM 1327 C C . GLN A 1 173 ? 10.253 1.102 7.626 1.00 94.56 173 GLN A C 1
ATOM 1329 O O . GLN A 1 173 ? 10.266 0.561 6.543 1.00 94.56 173 GLN A O 1
ATOM 1334 N N . ALA A 1 174 ? 11.074 0.709 8.604 1.00 93.75 174 ALA A N 1
ATOM 1335 C CA . ALA A 1 174 ? 12.158 -0.256 8.374 1.00 93.75 174 ALA A CA 1
ATOM 1336 C C . ALA A 1 174 ? 11.709 -1.722 8.169 1.00 93.75 174 ALA A C 1
ATOM 1338 O O . ALA A 1 174 ? 12.542 -2.571 7.859 1.00 93.75 174 ALA A O 1
ATOM 1339 N N . THR A 1 175 ? 10.423 -2.043 8.362 1.00 95.44 175 THR A N 1
ATOM 1340 C CA . THR A 1 175 ? 9.871 -3.407 8.218 1.00 95.44 175 THR A CA 1
ATOM 1341 C C . THR A 1 175 ? 10.635 -4.463 9.040 1.00 95.44 175 THR A C 1
ATOM 1343 O O . THR A 1 175 ? 10.886 -5.573 8.582 1.00 95.44 175 THR A O 1
ATOM 1346 N N . THR A 1 176 ? 11.051 -4.123 10.265 1.00 94.62 176 THR A N 1
ATOM 1347 C CA . THR A 1 176 ? 11.866 -5.009 11.126 1.00 94.62 176 THR A CA 1
ATOM 1348 C C . THR A 1 176 ? 11.081 -5.6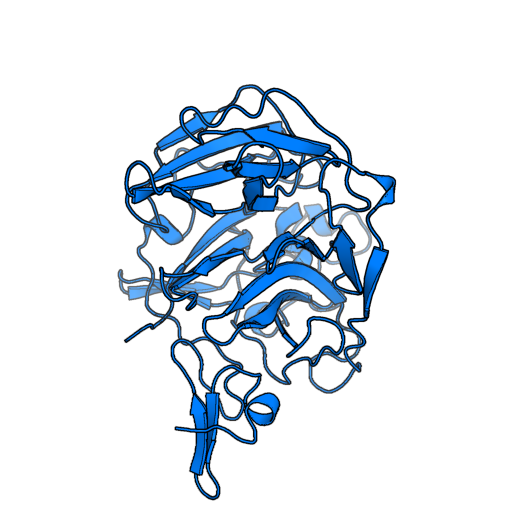93 12.239 1.00 94.62 176 THR A C 1
ATOM 1350 O O . THR A 1 176 ? 11.469 -6.764 12.703 1.00 94.62 176 THR A O 1
ATOM 1353 N N . PHE A 1 177 ? 9.989 -5.086 12.694 1.00 96.12 177 PHE A N 1
ATOM 1354 C CA . PHE A 1 177 ? 9.196 -5.574 13.816 1.00 96.12 177 PHE A CA 1
ATOM 1355 C C . PHE A 1 177 ? 7.716 -5.314 13.566 1.00 96.12 177 PHE A C 1
ATOM 1357 O O . PHE A 1 177 ? 7.349 -4.300 12.968 1.00 96.12 177 PHE A O 1
ATOM 1364 N N . VAL A 1 178 ? 6.887 -6.217 14.078 1.00 97.62 178 VAL A N 1
ATOM 1365 C CA . VAL A 1 178 ? 5.447 -6.011 14.212 1.00 97.62 178 VAL A CA 1
ATOM 1366 C C . VAL A 1 178 ? 5.180 -5.618 15.649 1.00 97.62 178 VAL A C 1
ATOM 1368 O O . VAL A 1 178 ? 5.648 -6.291 16.569 1.00 97.62 178 VAL A O 1
ATOM 1371 N N . TYR A 1 179 ? 4.418 -4.552 15.835 1.00 97.94 179 TYR A N 1
ATOM 1372 C CA . TYR A 1 179 ? 3.985 -4.095 17.145 1.00 97.94 179 TYR A CA 1
ATOM 1373 C C . TYR A 1 179 ? 2.499 -4.352 17.314 1.00 97.94 179 TYR A C 1
ATOM 1375 O O . TYR A 1 179 ? 1.768 -4.408 16.326 1.00 97.94 179 TYR A O 1
ATOM 1383 N N . ARG A 1 180 ? 2.066 -4.511 18.561 1.00 97.69 180 ARG A N 1
ATOM 1384 C CA . ARG A 1 180 ? 0.678 -4.766 18.935 1.00 97.69 180 ARG A CA 1
ATOM 1385 C C . ARG A 1 180 ? 0.248 -3.828 20.053 1.00 97.69 180 ARG A C 1
ATOM 1387 O O . ARG A 1 180 ? 1.070 -3.457 20.883 1.00 97.69 180 ARG A O 1
ATOM 1394 N N . ASN A 1 181 ? -1.025 -3.456 20.056 1.00 97.50 181 ASN A N 1
ATOM 1395 C CA . ASN A 1 181 ? -1.661 -2.694 21.120 1.00 97.50 181 ASN A CA 1
ATOM 1396 C C . ASN A 1 181 ? -3.140 -3.093 21.229 1.00 97.50 181 ASN A C 1
ATOM 1398 O O . ASN A 1 181 ? -3.819 -3.226 20.215 1.00 97.50 181 ASN A O 1
ATOM 1402 N N . GLU A 1 182 ? -3.646 -3.291 22.441 1.00 96.44 182 GLU A N 1
ATOM 1403 C CA . GLU A 1 182 ? -5.063 -3.620 22.678 1.00 96.44 182 GLU A CA 1
ATOM 1404 C C . GLU A 1 182 ? -5.969 -2.388 22.615 1.00 96.44 182 GLU A C 1
ATOM 1406 O O . GLU A 1 182 ? -7.153 -2.495 22.314 1.00 96.44 182 GLU A O 1
ATOM 1411 N N . ASP A 1 183 ? -5.413 -1.209 22.894 1.00 94.88 183 ASP A N 1
ATOM 1412 C CA . ASP A 1 183 ? -6.147 0.049 22.910 1.00 94.88 183 ASP A CA 1
ATOM 1413 C C . ASP A 1 183 ? -5.333 1.125 22.196 1.00 94.88 183 ASP A C 1
ATOM 1415 O O . ASP A 1 183 ? -4.326 1.621 22.703 1.00 94.88 183 ASP A O 1
ATOM 1419 N N . ILE A 1 184 ? -5.805 1.525 21.017 1.00 94.56 184 ILE A N 1
ATOM 1420 C CA . ILE A 1 184 ? -5.189 2.575 20.200 1.00 94.56 184 ILE A CA 1
ATOM 1421 C C . ILE A 1 184 ? -5.024 3.912 20.949 1.00 94.56 184 ILE A C 1
ATOM 1423 O O . ILE A 1 184 ? -4.165 4.715 20.585 1.00 94.56 184 ILE A O 1
ATOM 1427 N N . ARG A 1 185 ? -5.800 4.145 22.018 1.00 92.00 185 ARG A N 1
ATOM 1428 C CA . ARG A 1 185 ? -5.719 5.343 22.874 1.00 92.00 185 ARG A CA 1
ATOM 1429 C C . ARG A 1 185 ? -4.614 5.236 23.931 1.00 92.00 185 ARG A C 1
ATOM 1431 O O . ARG A 1 185 ? -4.133 6.252 24.432 1.00 92.00 185 ARG A O 1
ATOM 1438 N N . ASN A 1 186 ? -4.165 4.026 24.263 1.00 93.12 186 ASN A N 1
ATOM 1439 C CA . ASN A 1 186 ? -3.068 3.800 25.197 1.00 93.12 186 ASN A CA 1
ATOM 1440 C C . ASN A 1 186 ? -1.720 3.869 24.467 1.00 93.12 186 ASN A C 1
ATOM 1442 O O . ASN A 1 186 ? -1.194 2.861 23.996 1.00 93.12 186 ASN A O 1
ATOM 1446 N N . ARG A 1 187 ? -1.112 5.059 24.421 1.00 86.25 187 ARG A N 1
ATOM 1447 C CA . ARG A 1 187 ? 0.193 5.283 23.769 1.00 86.25 187 ARG A CA 1
ATOM 1448 C C . ARG A 1 187 ? 1.295 4.331 24.254 1.00 86.25 187 ARG A C 1
ATOM 1450 O O . ARG A 1 187 ? 2.105 3.878 23.452 1.00 86.25 187 ARG A O 1
ATOM 1457 N N . SER A 1 188 ? 1.347 4.043 25.552 1.00 91.81 188 SER A N 1
ATOM 1458 C CA . SER A 1 188 ? 2.341 3.134 26.142 1.00 91.81 188 SER A CA 1
ATOM 1459 C C . SER A 1 188 ? 2.037 1.652 25.913 1.00 91.81 188 SER A C 1
ATOM 1461 O O . SER A 1 188 ? 2.853 0.814 26.278 1.00 91.81 188 SER A O 1
ATOM 1463 N N . GLY A 1 189 ? 0.881 1.324 25.329 1.00 94.88 189 GLY A N 1
ATOM 1464 C CA . GLY A 1 189 ? 0.437 -0.048 25.088 1.00 94.88 189 GLY A CA 1
ATOM 1465 C C . GLY A 1 189 ? 1.063 -0.720 23.866 1.00 94.88 189 GLY A C 1
ATOM 1466 O O . GLY A 1 189 ? 0.821 -1.901 23.651 1.00 94.88 189 GLY A O 1
ATOM 1467 N N . TRP A 1 190 ? 1.851 0.003 23.060 1.00 96.12 190 TRP A N 1
ATOM 1468 C CA . TRP A 1 190 ? 2.547 -0.582 21.914 1.00 96.12 190 TRP A CA 1
ATOM 1469 C C . TRP A 1 190 ? 3.726 -1.443 22.370 1.00 96.12 190 TRP A C 1
ATOM 1471 O O . TRP A 1 190 ? 4.761 -0.929 22.793 1.00 96.12 190 TRP A O 1
ATOM 1481 N N . GLU A 1 191 ? 3.590 -2.753 22.210 1.00 97.06 191 GLU A N 1
ATOM 1482 C CA . GLU A 1 191 ? 4.630 -3.741 22.498 1.00 97.06 191 GLU A CA 1
ATOM 1483 C C . GLU A 1 191 ? 5.091 -4.454 21.223 1.00 97.06 191 GLU A C 1
ATOM 1485 O O . GLU A 1 191 ? 4.346 -4.567 20.248 1.00 97.06 191 GLU A O 1
ATOM 1490 N N . GLN A 1 192 ? 6.329 -4.949 21.209 1.00 96.75 192 GLN A N 1
ATOM 1491 C CA . GLN A 1 192 ? 6.821 -5.762 20.099 1.00 96.75 192 GLN A CA 1
ATOM 1492 C C . GLN A 1 192 ? 6.129 -7.136 20.118 1.00 96.75 192 GLN A C 1
ATOM 1494 O O . GLN A 1 192 ? 6.330 -7.931 21.033 1.00 96.75 192 GLN A O 1
ATOM 1499 N N . HIS A 1 193 ? 5.356 -7.441 19.076 1.00 97.31 193 HIS A N 1
ATOM 1500 C CA . HIS A 1 193 ? 4.631 -8.709 18.912 1.00 97.31 193 HIS A CA 1
ATOM 1501 C C . HIS A 1 193 ? 5.459 -9.772 18.187 1.00 97.31 193 HIS A C 1
ATOM 1503 O O . HIS A 1 193 ? 5.451 -10.944 18.571 1.00 97.31 193 HIS A O 1
ATOM 1509 N N . GLY A 1 194 ? 6.194 -9.354 17.153 1.00 96.44 194 GLY A N 1
ATOM 1510 C CA . GLY A 1 194 ? 6.966 -10.231 16.277 1.00 96.44 194 GLY A CA 1
ATOM 1511 C C . GLY A 1 194 ? 8.211 -9.549 15.727 1.00 96.44 194 GLY A C 1
ATOM 1512 O O . GLY A 1 194 ? 8.267 -8.322 15.618 1.00 96.44 194 GLY A O 1
ATOM 1513 N N . SER A 1 195 ? 9.216 -10.347 15.367 1.00 94.94 195 SER A N 1
ATOM 1514 C CA . SER A 1 195 ? 10.410 -9.856 14.678 1.00 94.94 195 SER A CA 1
ATOM 1515 C C . SER A 1 195 ? 10.439 -10.371 13.249 1.00 94.94 195 SER A C 1
ATOM 1517 O O . SER A 1 195 ? 10.278 -11.563 12.989 1.00 94.94 195 SER A O 1
ATOM 1519 N N . ILE A 1 196 ? 10.670 -9.451 12.323 1.00 93.00 196 ILE A N 1
ATOM 1520 C CA . ILE A 1 196 ? 10.830 -9.733 10.908 1.00 93.00 196 ILE A CA 1
ATOM 1521 C C . ILE A 1 196 ? 12.324 -9.966 10.669 1.00 93.00 196 ILE A C 1
ATOM 1523 O O . ILE A 1 196 ? 13.061 -9.102 10.192 1.00 93.00 196 ILE A O 1
ATOM 1527 N N . VAL A 1 197 ? 12.799 -11.151 11.056 1.00 78.44 197 VAL A N 1
ATOM 1528 C CA . VAL A 1 197 ? 14.173 -11.585 10.777 1.00 78.44 197 VAL A CA 1
ATOM 1529 C C . VAL A 1 197 ? 14.185 -12.255 9.411 1.00 78.44 197 VAL A C 1
ATOM 1531 O O . VAL A 1 197 ? 14.171 -13.476 9.296 1.00 78.44 197 VAL A O 1
ATOM 1534 N N . ALA A 1 198 ? 14.182 -11.462 8.343 1.00 63.75 198 ALA A N 1
ATOM 1535 C CA . ALA A 1 198 ? 14.305 -12.019 7.004 1.00 63.75 198 ALA A CA 1
ATOM 1536 C C . ALA A 1 198 ? 15.796 -12.288 6.705 1.00 63.75 198 ALA A C 1
ATOM 1538 O O . ALA A 1 198 ? 16.556 -11.328 6.530 1.00 63.75 198 ALA A O 1
ATOM 1539 N N . PRO A 1 199 ? 16.261 -13.553 6.628 1.00 62.19 199 PRO A N 1
ATOM 1540 C CA . PRO A 1 199 ? 17.673 -13.850 6.397 1.00 62.19 199 PRO A CA 1
ATOM 1541 C C . PRO A 1 199 ? 18.143 -13.197 5.092 1.00 62.19 199 PRO A C 1
ATOM 1543 O O . PRO A 1 199 ? 17.445 -13.248 4.085 1.00 62.19 199 PRO A O 1
ATOM 1546 N N . HIS A 1 200 ? 19.315 -12.560 5.067 1.00 64.69 200 HIS A N 1
ATOM 1547 C CA . HIS A 1 200 ? 19.861 -11.923 3.857 1.00 64.69 200 HIS A CA 1
ATOM 1548 C C . HIS A 1 200 ? 20.336 -12.965 2.824 1.00 64.69 200 HIS A C 1
ATOM 1550 O O . HIS A 1 200 ? 21.537 -13.156 2.625 1.00 64.69 200 HIS A O 1
ATOM 1556 N N . GLN A 1 201 ? 19.399 -13.647 2.170 1.00 63.91 201 GLN A N 1
ATOM 1557 C CA . GLN A 1 201 ? 19.648 -14.702 1.188 1.00 63.91 201 GLN A CA 1
ATOM 1558 C C . GLN A 1 201 ? 19.102 -14.331 -0.197 1.00 63.91 201 GLN A C 1
ATOM 1560 O O . GLN A 1 201 ? 18.218 -13.481 -0.328 1.00 63.91 201 GLN A O 1
ATOM 1565 N N . GLY A 1 202 ? 19.659 -14.967 -1.232 1.00 77.25 202 GLY A N 1
ATOM 1566 C CA . GLY A 1 202 ? 19.244 -14.790 -2.626 1.00 77.25 202 GLY A CA 1
ATOM 1567 C C . GLY A 1 202 ? 19.308 -13.337 -3.105 1.00 77.25 202 GLY A C 1
ATOM 1568 O O . GLY A 1 202 ? 20.221 -12.586 -2.744 1.00 77.25 202 GLY A O 1
ATOM 1569 N N . GLN A 1 203 ? 18.304 -12.935 -3.890 1.00 73.94 203 GLN A N 1
ATOM 1570 C CA . GLN A 1 203 ? 18.179 -11.582 -4.449 1.00 73.94 203 GLN A CA 1
ATOM 1571 C C . GLN A 1 203 ? 18.061 -10.464 -3.394 1.00 73.94 203 GLN A C 1
ATOM 1573 O O . GLN A 1 203 ? 18.302 -9.293 -3.687 1.00 73.94 203 GLN A O 1
ATOM 1578 N N . PHE A 1 204 ? 17.770 -10.817 -2.137 1.00 78.12 204 PHE A N 1
ATOM 1579 C CA . PHE A 1 204 ? 17.596 -9.874 -1.032 1.00 78.12 204 PHE A CA 1
ATOM 1580 C C . PHE A 1 204 ? 18.868 -9.637 -0.195 1.00 78.12 204 PHE A C 1
ATOM 1582 O O . PHE A 1 204 ? 18.846 -8.936 0.826 1.00 78.12 204 PHE A O 1
ATOM 1589 N N . LYS A 1 205 ? 20.013 -10.205 -0.591 1.00 76.38 205 LYS A N 1
ATOM 1590 C CA . LYS A 1 205 ? 21.289 -9.986 0.103 1.00 76.38 205 LYS A CA 1
ATOM 1591 C C . LYS A 1 205 ? 21.675 -8.499 0.057 1.00 76.38 205 LYS A C 1
ATOM 1593 O O . LYS A 1 205 ? 21.833 -7.933 -1.018 1.00 76.38 205 LYS A O 1
ATOM 1598 N N . ARG A 1 206 ? 21.875 -7.876 1.231 1.00 75.81 206 ARG A N 1
ATOM 1599 C CA . ARG A 1 206 ? 22.173 -6.430 1.405 1.00 75.81 206 ARG A CA 1
ATOM 1600 C C . ARG A 1 206 ? 21.060 -5.474 0.938 1.00 75.81 206 ARG A C 1
ATOM 1602 O O . ARG A 1 206 ? 21.324 -4.286 0.757 1.00 75.81 206 ARG A O 1
ATOM 1609 N N . LYS A 1 207 ? 19.836 -5.965 0.738 1.00 80.50 207 LYS A N 1
ATOM 1610 C CA . LYS A 1 207 ? 18.682 -5.131 0.383 1.00 80.50 207 LYS A CA 1
ATOM 1611 C C . LYS A 1 207 ? 18.029 -4.557 1.636 1.00 80.50 207 LYS A C 1
ATOM 1613 O O . LYS A 1 207 ? 18.030 -5.197 2.686 1.00 80.50 207 LYS A O 1
ATOM 1618 N N . SER A 1 208 ? 17.523 -3.336 1.511 1.00 92.19 208 SER A N 1
ATOM 1619 C CA . SER A 1 208 ? 16.702 -2.687 2.537 1.00 92.19 208 SER A CA 1
ATOM 1620 C C . SER A 1 208 ? 15.234 -2.948 2.224 1.00 92.19 208 SER A C 1
ATOM 1622 O O . SER A 1 208 ? 14.874 -2.987 1.048 1.00 92.19 208 SER A O 1
ATOM 1624 N N . LEU A 1 209 ? 14.426 -3.144 3.262 1.00 94.94 209 LEU A N 1
ATOM 1625 C CA . LEU A 1 209 ? 12.972 -3.131 3.166 1.00 94.94 209 LEU A CA 1
ATOM 1626 C C . LEU A 1 209 ? 12.486 -1.804 3.731 1.00 94.94 209 LEU A C 1
ATOM 1628 O O . LEU A 1 209 ? 12.978 -1.376 4.778 1.00 94.94 209 LEU A O 1
ATOM 1632 N N . GLU A 1 210 ? 11.552 -1.160 3.044 1.00 95.69 210 GLU A N 1
ATOM 1633 C CA . GLU A 1 210 ? 10.847 -0.018 3.594 1.00 95.69 210 GLU A CA 1
ATOM 1634 C C . GLU A 1 210 ? 9.363 0.020 3.240 1.00 95.69 210 GLU A C 1
ATOM 1636 O O . GLU A 1 210 ? 8.896 -0.735 2.393 1.00 95.69 210 GLU A O 1
ATOM 1641 N N . ASP A 1 211 ? 8.633 0.914 3.901 1.00 96.81 211 ASP A N 1
ATOM 1642 C CA . ASP A 1 211 ? 7.250 1.263 3.578 1.00 96.81 211 ASP A CA 1
ATOM 1643 C C . ASP A 1 211 ? 6.312 0.051 3.450 1.00 96.81 211 ASP A C 1
ATOM 1645 O O . ASP A 1 211 ? 5.827 -0.256 2.360 1.00 96.81 211 ASP A O 1
ATOM 1649 N N . PRO A 1 212 ? 6.069 -0.672 4.553 1.00 97.69 212 PRO A N 1
ATOM 1650 C CA . PRO A 1 212 ? 5.259 -1.879 4.524 1.00 97.69 212 PRO A CA 1
ATOM 1651 C C . PRO A 1 212 ? 3.770 -1.569 4.347 1.00 97.69 212 PRO A C 1
ATOM 1653 O O . PRO A 1 212 ? 3.280 -0.522 4.766 1.00 97.69 212 PRO A O 1
ATOM 1656 N N . HIS A 1 213 ? 3.037 -2.557 3.841 1.00 98.56 213 HIS A N 1
ATOM 1657 C CA . HIS A 1 213 ? 1.593 -2.696 3.999 1.00 98.56 213 HIS A CA 1
ATOM 1658 C C . HIS A 1 213 ? 1.266 -4.027 4.656 1.00 98.56 213 HIS A C 1
ATOM 1660 O O . HIS A 1 213 ? 1.493 -5.066 4.042 1.00 98.56 213 HIS A O 1
ATOM 1666 N N . LEU A 1 214 ? 0.759 -3.991 5.886 1.00 98.69 214 LEU A N 1
ATOM 1667 C CA . LEU A 1 214 ? 0.340 -5.147 6.671 1.00 98.69 214 LEU A CA 1
ATOM 1668 C C . LEU A 1 214 ? -1.154 -5.417 6.458 1.00 98.69 214 LEU A C 1
ATOM 1670 O O . LEU A 1 214 ? -1.978 -4.514 6.594 1.00 98.69 214 LEU A O 1
ATOM 1674 N N . TRP A 1 215 ? -1.520 -6.671 6.205 1.00 98.75 215 TRP A N 1
ATOM 1675 C CA . TRP A 1 215 ? -2.919 -7.101 6.218 1.00 98.75 215 TRP A CA 1
ATOM 1676 C C . TRP A 1 215 ? -3.069 -8.550 6.686 1.00 98.75 215 TRP A C 1
ATOM 1678 O O . TRP A 1 215 ? -2.083 -9.257 6.905 1.00 98.75 215 TRP A O 1
ATOM 1688 N N . VAL A 1 216 ? -4.324 -8.974 6.839 1.00 98.50 216 VAL A N 1
ATOM 1689 C CA . VAL A 1 216 ? -4.705 -10.365 7.090 1.00 98.50 216 VAL A CA 1
ATOM 1690 C C . VAL A 1 216 ? -5.661 -10.831 5.998 1.00 98.50 216 VAL A C 1
ATOM 1692 O O . VAL A 1 216 ? -6.597 -10.103 5.658 1.00 98.50 216 VAL A O 1
ATOM 1695 N N . ASP A 1 217 ? -5.415 -12.014 5.444 1.00 98.00 217 ASP A N 1
ATOM 1696 C CA . ASP A 1 217 ? -6.188 -12.585 4.338 1.00 98.00 217 ASP A CA 1
ATOM 1697 C C . ASP A 1 217 ? -7.456 -13.341 4.795 1.00 98.00 217 ASP A C 1
ATOM 1699 O O . ASP A 1 217 ? -7.887 -13.268 5.955 1.00 98.00 217 ASP A O 1
ATOM 1703 N N . GLU A 1 218 ? -8.091 -14.056 3.860 1.00 96.81 218 GLU A N 1
ATOM 1704 C CA . GLU A 1 218 ? -9.321 -14.823 4.104 1.00 96.81 218 GLU A CA 1
ATOM 1705 C C . GLU A 1 218 ? -9.117 -16.041 5.021 1.00 96.81 218 GLU A C 1
ATOM 1707 O O . GLU A 1 218 ? -10.070 -16.509 5.646 1.00 96.81 218 GLU A O 1
ATOM 1712 N N . TYR A 1 219 ? -7.873 -16.509 5.156 1.00 95.88 219 TYR A N 1
ATOM 1713 C CA . TYR A 1 219 ? -7.472 -17.661 5.964 1.00 95.88 219 TYR A CA 1
ATOM 1714 C C . TYR A 1 219 ? -6.883 -17.260 7.326 1.00 95.88 219 TYR A C 1
ATOM 1716 O O . TYR A 1 219 ? -6.455 -18.120 8.094 1.00 95.88 219 TYR A O 1
ATOM 1724 N N . ASN A 1 220 ? -6.928 -15.967 7.661 1.00 97.06 220 ASN A N 1
ATOM 1725 C CA . ASN A 1 220 ? -6.318 -15.365 8.848 1.00 97.06 220 ASN A CA 1
ATOM 1726 C C . ASN A 1 220 ? -4.783 -15.458 8.889 1.00 97.06 220 ASN A C 1
ATOM 1728 O O . ASN A 1 220 ? -4.190 -15.428 9.968 1.00 97.06 220 ASN A O 1
ATOM 1732 N N . PHE A 1 221 ? -4.135 -15.531 7.729 1.00 97.69 221 PHE A N 1
ATOM 1733 C CA . PHE A 1 221 ? -2.691 -15.381 7.625 1.00 97.69 221 PHE A CA 1
ATOM 1734 C C . PHE A 1 221 ? -2.318 -13.906 7.510 1.00 97.69 221 PHE A C 1
ATOM 1736 O O . PHE A 1 221 ? -3.004 -13.110 6.869 1.00 97.69 221 PHE A O 1
ATOM 1743 N N . PHE A 1 222 ? -1.225 -13.533 8.166 1.00 98.62 222 PHE A N 1
ATOM 1744 C CA . PHE A 1 222 ? -0.662 -12.195 8.107 1.00 98.62 222 PHE A CA 1
ATOM 1745 C C . PHE A 1 222 ? 0.268 -12.087 6.910 1.00 98.62 222 PHE A C 1
ATOM 1747 O O . PHE A 1 222 ? 1.106 -12.961 6.676 1.00 98.62 222 PHE A O 1
ATOM 1754 N N . HIS A 1 223 ? 0.189 -10.965 6.209 1.00 98.69 223 HIS A N 1
ATOM 1755 C CA . HIS A 1 223 ? 1.064 -10.678 5.086 1.00 98.69 223 HIS A CA 1
ATOM 1756 C C . HIS A 1 223 ? 1.562 -9.242 5.139 1.00 98.69 223 HIS A C 1
ATOM 1758 O O . HIS A 1 223 ? 0.874 -8.340 5.618 1.00 98.69 223 HIS A O 1
ATOM 1764 N N . ILE A 1 224 ? 2.765 -9.040 4.612 1.00 98.62 224 ILE A N 1
ATOM 1765 C CA . ILE A 1 224 ? 3.340 -7.731 4.350 1.00 98.62 224 ILE A CA 1
ATOM 1766 C C . ILE A 1 224 ? 3.826 -7.704 2.908 1.00 98.62 224 ILE A C 1
ATOM 1768 O O . ILE A 1 224 ? 4.530 -8.609 2.463 1.00 98.62 224 ILE A O 1
ATOM 1772 N N . ILE A 1 225 ? 3.508 -6.633 2.195 1.00 98.50 225 ILE A N 1
ATOM 1773 C CA . ILE A 1 225 ? 4.247 -6.235 0.999 1.00 98.50 225 ILE A CA 1
ATOM 1774 C C . ILE A 1 225 ? 4.981 -4.960 1.361 1.00 98.50 225 ILE A C 1
ATOM 1776 O O . ILE A 1 225 ? 4.397 -4.053 1.944 1.00 98.50 225 ILE A O 1
ATOM 1780 N N . ALA A 1 226 ? 6.268 -4.911 1.058 1.00 98.00 226 ALA A N 1
ATOM 1781 C CA . ALA A 1 226 ? 7.116 -3.767 1.348 1.00 98.00 226 ALA A CA 1
ATOM 1782 C C . ALA A 1 226 ? 7.877 -3.362 0.090 1.00 98.00 226 ALA A C 1
ATOM 1784 O O . ALA A 1 226 ? 8.162 -4.203 -0.770 1.00 98.00 226 ALA A O 1
ATOM 1785 N N . HIS A 1 227 ? 8.253 -2.089 0.013 1.00 97.69 227 HIS A N 1
ATOM 1786 C CA . HIS A 1 227 ? 9.275 -1.668 -0.927 1.00 97.69 227 HIS A CA 1
ATOM 1787 C C . HIS A 1 227 ? 10.597 -2.351 -0.561 1.00 97.69 227 HIS A C 1
ATOM 1789 O O . HIS A 1 227 ? 10.980 -2.415 0.607 1.00 97.69 227 HIS A O 1
ATOM 1795 N N . ALA A 1 228 ? 11.312 -2.873 -1.550 1.00 96.06 228 ALA A N 1
ATOM 1796 C CA . ALA A 1 228 ? 12.616 -3.482 -1.339 1.00 96.06 228 ALA A CA 1
ATOM 1797 C C . ALA A 1 228 ? 13.602 -2.923 -2.352 1.00 96.06 228 ALA A C 1
ATOM 1799 O O . ALA A 1 228 ? 13.263 -2.849 -3.521 1.00 96.06 228 ALA A O 1
ATOM 1800 N N . PHE A 1 229 ? 14.809 -2.538 -1.932 1.00 95.31 229 PHE A N 1
ATOM 1801 C CA . PHE A 1 229 ? 15.726 -1.808 -2.816 1.00 95.31 229 PHE A CA 1
ATOM 1802 C C . PHE A 1 229 ? 17.205 -1.974 -2.461 1.00 95.31 229 PHE A C 1
ATOM 1804 O O . PHE A 1 229 ? 17.582 -2.446 -1.380 1.00 95.31 229 PHE A O 1
ATOM 1811 N N . HIS A 1 230 ? 18.074 -1.532 -3.377 1.00 92.19 230 HIS A N 1
ATOM 1812 C CA . HIS A 1 230 ? 19.508 -1.376 -3.140 1.00 92.19 230 HIS A CA 1
ATOM 1813 C C . HIS A 1 230 ? 20.013 0.012 -3.543 1.00 92.19 230 HIS A C 1
ATOM 1815 O O . HIS A 1 230 ? 19.927 0.427 -4.695 1.00 92.19 230 HIS A O 1
ATOM 1821 N N . LYS A 1 231 ? 20.700 0.697 -2.625 1.00 90.38 231 LYS A N 1
ATOM 1822 C CA . LYS A 1 231 ? 21.250 2.048 -2.863 1.00 90.38 231 LYS A CA 1
ATOM 1823 C C . LYS A 1 231 ? 22.383 2.113 -3.903 1.00 90.38 231 LYS A C 1
ATOM 1825 O O . LYS A 1 231 ? 22.886 3.195 -4.191 1.00 90.38 231 LYS A O 1
ATOM 1830 N N . ARG A 1 232 ? 22.835 0.976 -4.450 1.00 90.00 232 ARG A N 1
ATOM 1831 C CA . ARG A 1 232 ? 23.855 0.936 -5.522 1.00 90.00 232 ARG A CA 1
ATOM 1832 C C . ARG A 1 232 ? 23.287 0.633 -6.910 1.00 90.00 232 ARG A C 1
ATOM 1834 O O . ARG A 1 232 ? 24.051 0.664 -7.865 1.00 90.00 232 ARG A O 1
ATOM 1841 N N . GLU A 1 233 ? 21.994 0.341 -7.026 1.00 91.31 233 GLU A N 1
ATOM 1842 C CA . GLU A 1 233 ? 21.333 0.146 -8.324 1.00 91.31 233 GLU A CA 1
ATOM 1843 C C . GLU A 1 233 ? 21.028 1.520 -8.921 1.00 91.31 233 GLU A C 1
ATOM 1845 O O . GLU A 1 233 ? 20.329 2.313 -8.297 1.00 91.31 233 GLU A O 1
ATOM 1850 N N . ARG A 1 234 ? 21.638 1.843 -10.066 1.00 89.81 234 ARG A N 1
ATOM 1851 C CA . ARG A 1 234 ? 21.664 3.205 -10.646 1.00 89.81 234 ARG A CA 1
ATOM 1852 C C . ARG A 1 234 ? 21.212 3.269 -12.106 1.00 89.81 234 ARG A C 1
ATOM 1854 O O . ARG A 1 234 ? 20.836 4.336 -12.574 1.00 89.81 234 ARG A O 1
ATOM 1861 N N . HIS A 1 235 ? 21.286 2.145 -12.807 1.00 87.25 235 HIS A N 1
ATOM 1862 C CA . HIS A 1 235 ? 20.979 1.998 -14.227 1.00 87.25 235 HIS A CA 1
ATOM 1863 C C . HIS A 1 235 ? 20.165 0.722 -14.407 1.00 87.25 235 HIS A C 1
ATOM 1865 O O . HIS A 1 235 ? 20.231 -0.152 -13.538 1.00 87.25 235 HIS A O 1
ATOM 1871 N N . ASN A 1 236 ? 19.462 0.608 -15.535 1.00 93.06 236 ASN A N 1
ATOM 1872 C CA . ASN A 1 236 ? 18.587 -0.522 -15.850 1.00 93.06 236 ASN A CA 1
ATOM 1873 C C . ASN A 1 236 ? 17.639 -0.802 -14.680 1.00 93.06 236 ASN A C 1
ATOM 1875 O O . ASN A 1 236 ? 17.618 -1.903 -14.123 1.00 93.06 236 ASN A O 1
ATOM 1879 N N . CYS A 1 237 ? 16.944 0.247 -14.236 1.00 95.00 237 CYS A N 1
ATOM 1880 C CA . CYS A 1 237 ? 16.128 0.211 -13.034 1.00 95.00 237 CYS A CA 1
ATOM 1881 C C . CYS A 1 237 ? 15.033 -0.855 -13.106 1.00 95.00 237 CYS A C 1
ATOM 1883 O O . CYS A 1 237 ? 14.664 -1.362 -12.060 1.00 95.00 237 CYS A O 1
ATOM 1885 N N . SER A 1 238 ? 14.594 -1.278 -14.295 1.00 95.62 238 SER A N 1
ATOM 1886 C CA . SER A 1 238 ? 13.688 -2.424 -14.471 1.00 95.62 238 SER A CA 1
ATOM 1887 C C . SER A 1 238 ? 14.219 -3.739 -13.889 1.00 95.62 238 SER A C 1
ATOM 1889 O O . SER A 1 238 ? 13.424 -4.586 -13.496 1.00 95.62 238 SER A O 1
ATOM 1891 N N . ASN A 1 239 ? 15.544 -3.899 -13.788 1.00 94.75 239 ASN A N 1
ATOM 1892 C CA . ASN A 1 239 ? 16.198 -5.066 -13.187 1.00 94.75 239 ASN A CA 1
ATOM 1893 C C . ASN A 1 239 ? 16.503 -4.877 -11.696 1.00 94.75 239 ASN A C 1
ATOM 1895 O O . ASN A 1 239 ? 17.094 -5.759 -11.067 1.00 94.75 239 ASN A O 1
ATOM 1899 N N . SER A 1 240 ? 16.192 -3.706 -11.134 1.00 94.56 240 SER A N 1
ATOM 1900 C CA . SER A 1 240 ? 16.386 -3.471 -9.711 1.00 94.56 240 SER A CA 1
ATOM 1901 C C . SER A 1 240 ? 15.315 -4.197 -8.904 1.00 94.56 240 SER A C 1
ATOM 1903 O O . SER A 1 240 ? 14.271 -4.602 -9.411 1.00 94.56 240 SER A O 1
ATOM 1905 N N . LEU A 1 241 ? 15.603 -4.410 -7.625 1.00 93.12 241 LEU A N 1
ATOM 1906 C CA . LEU A 1 241 ? 14.572 -4.911 -6.730 1.00 93.12 241 LEU A CA 1
ATOM 1907 C C . LEU A 1 241 ? 13.648 -3.746 -6.372 1.00 93.12 241 LEU A C 1
ATOM 1909 O O . LEU A 1 241 ? 14.147 -2.651 -6.106 1.00 93.12 241 LEU A O 1
ATOM 1913 N N . VAL A 1 242 ? 12.341 -4.009 -6.329 1.00 96.81 242 VAL A N 1
ATOM 1914 C CA . VAL A 1 242 ? 11.334 -2.994 -5.987 1.00 96.81 242 VAL A CA 1
ATOM 1915 C C . VAL A 1 242 ? 10.343 -3.435 -4.915 1.00 96.81 242 VAL A C 1
ATOM 1917 O O . VAL A 1 242 ? 9.739 -2.593 -4.252 1.00 96.81 242 VAL A O 1
ATOM 1920 N N . SER A 1 243 ? 10.197 -4.739 -4.683 1.00 97.94 243 SER A N 1
ATOM 1921 C CA . SER A 1 243 ? 9.198 -5.263 -3.757 1.00 97.94 243 SER A CA 1
ATOM 1922 C C . SER A 1 243 ? 9.671 -6.515 -3.023 1.00 97.94 243 SER A C 1
ATOM 1924 O O . SER A 1 243 ? 10.547 -7.249 -3.485 1.00 97.94 243 SER A O 1
ATOM 1926 N N . ALA A 1 244 ? 9.097 -6.749 -1.848 1.00 97.31 244 ALA A N 1
ATOM 1927 C CA . ALA A 1 244 ? 9.241 -7.985 -1.093 1.00 97.31 244 ALA A CA 1
ATOM 1928 C C . ALA A 1 244 ? 7.890 -8.404 -0.522 1.00 97.31 244 ALA A C 1
ATOM 1930 O O . ALA A 1 244 ? 7.111 -7.556 -0.089 1.00 97.31 244 ALA A O 1
ATOM 1931 N N . HIS A 1 245 ? 7.656 -9.714 -0.470 1.00 97.88 245 HIS A N 1
ATOM 1932 C CA . HIS A 1 245 ? 6.515 -10.313 0.214 1.00 97.88 245 HIS A CA 1
ATOM 1933 C C . HIS A 1 245 ? 6.983 -11.044 1.470 1.00 97.88 245 HIS A C 1
ATOM 1935 O O . HIS A 1 245 ? 7.930 -11.836 1.427 1.00 97.88 245 HIS A O 1
ATOM 1941 N N . LEU A 1 246 ? 6.331 -10.756 2.591 1.00 97.69 246 LEU A N 1
ATOM 1942 C CA . LEU A 1 246 ? 6.519 -11.442 3.858 1.00 97.69 246 LEU A CA 1
ATOM 1943 C C . LEU A 1 246 ? 5.188 -12.006 4.337 1.00 97.69 246 LEU A C 1
ATOM 1945 O O . LEU A 1 246 ? 4.137 -11.421 4.087 1.00 97.69 246 LEU A O 1
ATOM 1949 N N . PHE A 1 247 ? 5.236 -13.129 5.039 1.00 97.94 247 PHE A N 1
ATOM 1950 C CA . PHE A 1 247 ? 4.040 -13.829 5.487 1.00 97.94 247 PHE A CA 1
ATOM 1951 C C . PHE A 1 247 ? 4.267 -14.526 6.827 1.00 97.94 247 PHE A C 1
ATOM 1953 O O . PHE A 1 247 ? 5.394 -14.887 7.183 1.00 97.94 247 PHE A O 1
ATOM 1960 N N . SER A 1 248 ? 3.189 -14.682 7.590 1.00 97.62 248 SER A N 1
ATOM 1961 C CA . SER A 1 248 ? 3.203 -15.268 8.925 1.00 97.62 248 SER A CA 1
ATOM 1962 C C . SER A 1 248 ? 1.843 -15.872 9.267 1.00 97.62 248 SER A C 1
ATOM 1964 O O . SER A 1 248 ? 0.804 -15.303 8.950 1.00 97.62 248 SER A O 1
ATOM 1966 N N . VAL A 1 249 ? 1.842 -17.013 9.956 1.00 96.81 249 VAL A N 1
ATOM 1967 C CA . VAL A 1 249 ? 0.602 -17.648 10.436 1.00 96.81 249 VAL A CA 1
ATOM 1968 C C . VAL A 1 249 ? 0.062 -16.959 11.697 1.00 96.81 249 VAL A C 1
ATOM 1970 O O . VAL A 1 249 ? -1.138 -16.974 11.941 1.00 96.81 249 VAL A O 1
ATOM 1973 N N . ASP A 1 250 ? 0.931 -16.341 12.501 1.00 96.75 250 ASP A N 1
ATOM 1974 C CA . ASP A 1 250 ? 0.606 -15.827 13.841 1.00 96.75 250 ASP A CA 1
ATOM 1975 C C . ASP A 1 250 ? 0.983 -14.346 14.055 1.00 96.75 250 ASP A C 1
ATOM 1977 O O . ASP A 1 250 ? 0.796 -13.777 15.139 1.00 96.75 250 ASP A O 1
ATOM 1981 N N . GLY A 1 251 ? 1.563 -13.714 13.034 1.00 97.06 251 GLY A N 1
ATOM 1982 C CA . GLY A 1 251 ? 2.115 -12.364 13.098 1.00 97.06 251 GLY A CA 1
ATOM 1983 C C . GLY A 1 251 ? 3.397 -12.256 13.937 1.00 97.06 251 GLY A C 1
ATOM 1984 O O . GLY A 1 251 ? 3.901 -11.146 14.128 1.00 97.06 251 GLY A O 1
ATOM 1985 N N . ARG A 1 252 ? 3.945 -13.370 14.440 1.00 96.31 252 ARG A N 1
ATOM 1986 C CA . ARG A 1 252 ? 5.152 -13.419 15.283 1.00 96.31 252 ARG A CA 1
ATOM 1987 C C . ARG A 1 252 ? 6.346 -13.983 14.528 1.00 96.31 252 ARG A C 1
ATOM 1989 O O . ARG A 1 252 ? 7.415 -13.370 14.555 1.00 96.31 252 ARG A O 1
ATOM 1996 N N . GLN A 1 253 ? 6.161 -15.126 13.868 1.00 95.12 253 GLN A N 1
ATOM 1997 C CA . GLN A 1 253 ? 7.187 -15.785 13.062 1.00 95.12 253 GLN A CA 1
ATOM 1998 C C . GLN A 1 253 ? 6.990 -15.432 11.596 1.00 95.12 253 GLN A C 1
ATOM 2000 O O . GLN A 1 253 ? 5.996 -15.815 10.980 1.00 95.12 253 GLN A O 1
ATOM 2005 N N . TRP A 1 254 ? 7.934 -14.671 11.052 1.00 96.12 254 TRP A N 1
ATOM 2006 C CA . TRP A 1 254 ? 7.841 -14.138 9.701 1.00 96.12 254 TRP A CA 1
ATOM 2007 C C . TRP A 1 254 ? 8.778 -14.860 8.749 1.00 96.12 254 TRP A C 1
ATOM 2009 O O . TRP A 1 254 ? 9.958 -15.066 9.031 1.00 96.12 254 TRP A O 1
ATOM 2019 N N . HIS A 1 255 ? 8.241 -15.165 7.578 1.00 94.81 255 HIS A N 1
ATOM 2020 C CA . HIS A 1 255 ? 8.963 -15.698 6.440 1.00 94.81 255 HIS A CA 1
ATOM 2021 C C . HIS A 1 255 ? 8.980 -14.637 5.347 1.00 94.81 255 HIS A C 1
ATOM 2023 O O . HIS A 1 255 ? 8.086 -13.794 5.272 1.00 94.81 255 HIS A O 1
ATOM 2029 N N . ARG A 1 256 ? 10.005 -14.663 4.497 1.00 94.75 256 ARG A N 1
ATOM 2030 C CA . ARG A 1 256 ? 10.072 -13.813 3.308 1.00 94.75 256 ARG A CA 1
ATOM 2031 C C . ARG A 1 256 ? 10.117 -14.706 2.086 1.00 94.75 256 ARG A C 1
ATOM 2033 O O . ARG A 1 256 ? 10.908 -15.649 2.061 1.00 94.75 256 ARG A O 1
ATOM 2040 N N . SER A 1 257 ? 9.321 -14.364 1.084 1.00 94.62 257 SER A N 1
ATOM 2041 C CA . SER A 1 257 ? 9.396 -15.018 -0.210 1.00 94.62 257 SER A CA 1
ATOM 2042 C C . SER A 1 257 ? 10.793 -14.883 -0.835 1.00 94.62 257 SER A C 1
ATOM 2044 O O . SER A 1 257 ? 11.522 -13.908 -0.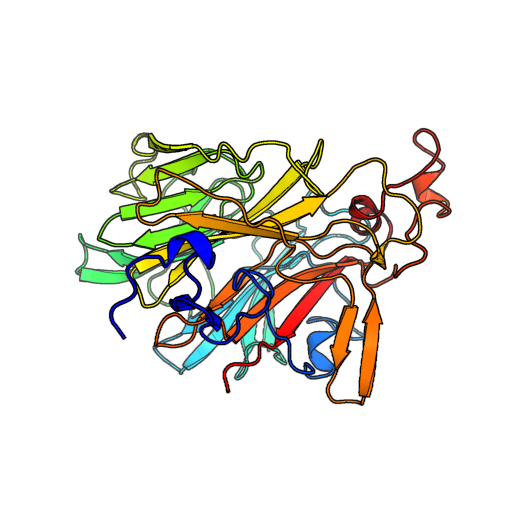609 1.00 94.62 257 SER A O 1
ATOM 2046 N N . SER A 1 258 ? 11.176 -15.876 -1.636 1.00 92.19 258 SER A N 1
ATOM 2047 C CA . SER A 1 258 ? 12.340 -15.808 -2.515 1.00 92.19 258 SER A CA 1
ATOM 2048 C C . SER A 1 258 ? 12.126 -14.917 -3.735 1.00 92.19 258 SER A C 1
ATOM 2050 O O . SER A 1 258 ? 13.118 -14.560 -4.364 1.00 92.19 258 SER A O 1
ATOM 2052 N N . GLU A 1 259 ? 10.886 -14.541 -4.052 1.00 94.19 259 GLU A N 1
ATOM 2053 C CA . GLU A 1 259 ? 10.476 -13.804 -5.251 1.00 94.19 259 GLU A CA 1
ATOM 2054 C C . GLU A 1 259 ? 9.887 -12.426 -4.896 1.00 94.19 259 GLU A C 1
ATOM 2056 O O . GLU A 1 259 ? 9.432 -12.188 -3.775 1.00 94.19 259 GLU A O 1
ATOM 2061 N N . ALA A 1 260 ? 9.939 -11.492 -5.847 1.00 96.44 260 ALA A N 1
ATOM 2062 C CA . ALA A 1 260 ? 9.331 -10.174 -5.692 1.00 96.44 260 ALA A CA 1
ATOM 2063 C C . ALA A 1 260 ? 7.851 -10.257 -6.115 1.00 96.44 260 ALA A C 1
ATOM 2065 O O . ALA A 1 260 ? 7.580 -10.765 -7.204 1.00 96.44 260 ALA A O 1
ATOM 2066 N N . PRO A 1 261 ? 6.891 -9.769 -5.306 1.00 98.06 261 PRO A N 1
ATOM 2067 C CA . PRO A 1 261 ? 5.470 -9.897 -5.625 1.00 98.06 261 PRO A CA 1
ATOM 2068 C C . PRO A 1 261 ? 5.038 -9.100 -6.857 1.00 98.06 261 PRO A C 1
ATOM 2070 O O . PRO A 1 261 ? 4.050 -9.460 -7.483 1.00 98.06 261 PRO A O 1
ATOM 2073 N N . TYR A 1 262 ? 5.757 -8.037 -7.220 1.00 98.38 262 TYR A N 1
ATOM 2074 C CA . TYR A 1 262 ? 5.534 -7.281 -8.453 1.00 98.38 262 TYR A CA 1
ATOM 2075 C C . TYR A 1 262 ? 6.841 -6.656 -8.962 1.00 98.38 262 TYR A C 1
ATOM 2077 O O . TYR A 1 262 ? 7.776 -6.423 -8.187 1.00 98.38 262 TYR A O 1
ATOM 2085 N N . GLY A 1 263 ? 6.890 -6.371 -10.266 1.00 97.62 263 GLY A N 1
ATOM 2086 C CA . GLY A 1 263 ? 8.023 -5.736 -10.947 1.00 97.62 263 GLY A CA 1
ATOM 2087 C C . GLY A 1 263 ? 7.791 -4.260 -11.283 1.00 97.62 263 GLY A C 1
ATOM 2088 O O . GLY A 1 263 ? 6.830 -3.648 -10.833 1.00 97.62 263 GLY A O 1
ATOM 2089 N N . HIS A 1 264 ? 8.690 -3.693 -12.089 1.00 97.88 264 HIS A N 1
ATOM 2090 C CA . HIS A 1 264 ? 8.697 -2.271 -12.460 1.00 97.88 264 HIS A CA 1
ATOM 2091 C C . HIS A 1 264 ? 7.709 -1.880 -13.567 1.00 97.88 264 HIS A C 1
ATOM 2093 O O . HIS A 1 264 ? 7.441 -0.692 -13.748 1.00 97.88 264 HIS A O 1
ATOM 2099 N N . GLU A 1 265 ? 7.226 -2.848 -14.342 1.00 98.06 265 GLU A N 1
ATOM 2100 C CA . GLU A 1 265 ? 6.354 -2.609 -15.488 1.00 98.06 265 GLU A CA 1
ATOM 2101 C C . GLU A 1 265 ? 4.883 -2.781 -15.106 1.00 98.06 265 GLU A C 1
ATOM 2103 O O . GLU A 1 265 ? 4.490 -3.801 -14.541 1.00 98.06 265 GLU A O 1
ATOM 2108 N N . ILE A 1 266 ? 4.069 -1.785 -15.454 1.00 98.06 266 ILE A N 1
ATOM 2109 C CA . ILE A 1 266 ? 2.610 -1.842 -15.349 1.00 98.06 266 ILE A CA 1
ATOM 2110 C C . ILE A 1 266 ? 2.030 -1.825 -16.760 1.00 98.06 266 ILE A C 1
ATOM 2112 O O . ILE A 1 266 ? 2.367 -0.953 -17.564 1.00 98.06 266 ILE A O 1
ATOM 2116 N N . GLN A 1 267 ? 1.158 -2.791 -17.042 1.00 98.19 267 GLN A N 1
ATOM 2117 C CA . GLN A 1 267 ? 0.392 -2.881 -18.284 1.00 98.19 267 GLN A CA 1
ATOM 2118 C C . GLN A 1 267 ? -0.932 -2.124 -18.144 1.00 98.19 267 GLN A C 1
ATOM 2120 O O . GLN A 1 267 ? -1.550 -2.149 -17.074 1.00 98.19 267 GLN A O 1
ATOM 2125 N N . TYR A 1 268 ? -1.388 -1.501 -19.229 1.00 98.12 268 TYR A N 1
ATOM 2126 C CA . TYR A 1 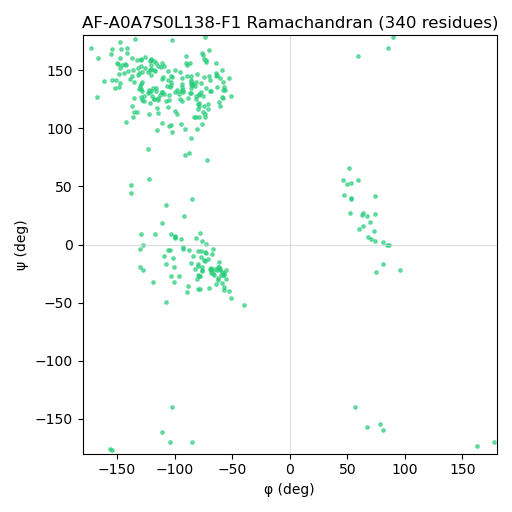268 ? -2.641 -0.750 -19.285 1.00 98.12 268 TYR A CA 1
ATOM 2127 C C . TYR A 1 268 ? -3.592 -1.296 -20.349 1.00 98.12 268 TYR A C 1
ATOM 2129 O O . TYR A 1 268 ? -3.171 -1.870 -21.353 1.00 98.12 268 TYR A O 1
ATOM 2137 N N . ASP A 1 269 ? -4.894 -1.148 -20.113 1.00 97.56 269 ASP A N 1
ATOM 2138 C CA . ASP A 1 269 ? -5.952 -1.671 -20.990 1.00 97.56 269 ASP A CA 1
ATOM 2139 C C . ASP A 1 269 ? -6.070 -0.921 -22.334 1.00 97.56 269 ASP A C 1
ATOM 2141 O O . ASP A 1 269 ? -6.673 -1.433 -23.275 1.00 97.56 269 ASP A O 1
ATOM 2145 N N . ASP A 1 270 ? -5.412 0.236 -22.466 1.00 97.19 270 ASP A N 1
ATOM 2146 C CA . ASP A 1 270 ? -5.182 0.944 -23.733 1.00 97.19 270 ASP A CA 1
ATOM 2147 C C . ASP A 1 270 ? -4.077 0.303 -24.601 1.00 97.19 270 ASP A C 1
ATOM 2149 O O . ASP A 1 270 ? -3.740 0.820 -25.669 1.00 97.19 270 ASP A O 1
ATOM 2153 N N . GLY A 1 271 ? -3.505 -0.820 -24.150 1.00 97.81 271 GLY A N 1
ATOM 2154 C CA . GLY A 1 271 ? -2.445 -1.565 -24.828 1.00 97.81 271 GLY A CA 1
ATOM 2155 C C . GLY A 1 271 ? -1.041 -0.999 -24.616 1.00 97.81 271 GLY A C 1
ATOM 2156 O O . GLY A 1 271 ? -0.085 -1.526 -25.185 1.00 97.81 271 GLY A O 1
ATOM 2157 N N . THR A 1 272 ? -0.889 0.066 -23.825 1.00 97.75 272 THR A N 1
ATOM 2158 C CA . THR A 1 272 ? 0.427 0.611 -23.470 1.00 97.75 272 THR A CA 1
ATOM 2159 C C . THR A 1 272 ? 0.972 -0.022 -22.193 1.00 97.75 272 THR A C 1
ATOM 2161 O O . THR A 1 272 ? 0.233 -0.569 -21.377 1.00 97.75 272 THR A O 1
ATOM 2164 N N . SER A 1 273 ? 2.278 0.114 -21.979 1.00 97.56 273 SER A N 1
ATOM 2165 C CA . SER A 1 273 ? 2.923 -0.211 -20.711 1.00 97.56 273 SER A CA 1
ATOM 2166 C C . SER A 1 273 ? 3.796 0.943 -20.235 1.00 97.56 273 SER A C 1
ATOM 2168 O O . SER A 1 273 ? 4.190 1.820 -21.013 1.0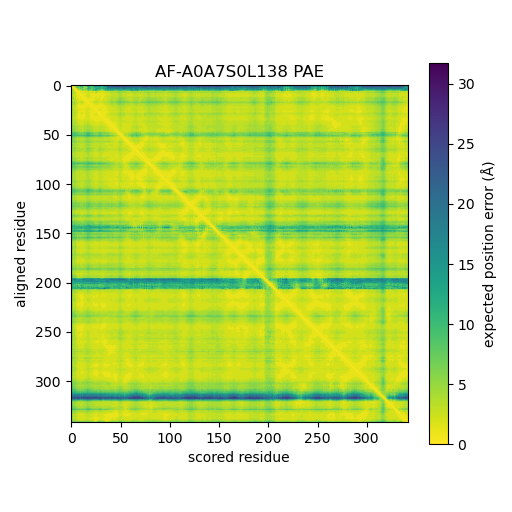0 97.56 273 SER A O 1
ATOM 2170 N N . GLN A 1 274 ? 4.079 0.975 -18.935 1.00 97.25 274 GLN A N 1
ATOM 2171 C CA . GLN A 1 274 ? 5.027 1.920 -18.360 1.00 97.25 274 GLN A CA 1
ATOM 2172 C C . GLN A 1 274 ? 5.953 1.214 -17.379 1.00 97.25 274 GLN A C 1
ATOM 2174 O O . GLN A 1 274 ? 5.505 0.582 -16.425 1.00 97.25 274 GLN A O 1
ATOM 2179 N N . ILE A 1 275 ? 7.255 1.382 -17.600 1.00 97.50 275 ILE A N 1
ATOM 2180 C CA . ILE A 1 275 ? 8.294 1.009 -16.644 1.00 97.50 275 ILE A CA 1
ATOM 2181 C C . ILE A 1 275 ? 8.531 2.199 -15.718 1.00 97.50 275 ILE A C 1
ATOM 2183 O O . ILE A 1 275 ? 8.832 3.300 -16.182 1.00 97.50 275 ILE A O 1
ATOM 2187 N N . TYR A 1 276 ? 8.441 1.970 -14.413 1.00 97.25 276 TYR A N 1
ATOM 2188 C CA . TYR A 1 276 ? 8.743 2.959 -13.382 1.00 97.25 276 TYR A CA 1
ATOM 2189 C C . TYR A 1 276 ? 10.103 2.668 -12.756 1.00 97.25 276 TYR A C 1
ATOM 2191 O O . TYR A 1 276 ? 10.401 1.528 -12.431 1.00 97.25 276 TYR A O 1
ATOM 2199 N N . SER A 1 277 ? 10.933 3.685 -12.525 1.00 96.19 277 SER A N 1
ATOM 2200 C CA . SER A 1 277 ? 12.239 3.494 -11.861 1.00 96.19 277 SER A CA 1
ATOM 2201 C C . SER A 1 277 ? 12.138 3.039 -10.399 1.00 96.19 277 SER A C 1
ATOM 2203 O O . SER A 1 277 ? 13.057 2.398 -9.895 1.00 96.19 277 SER A O 1
ATOM 2205 N N . THR A 1 278 ? 11.034 3.360 -9.720 1.00 95.81 278 THR A N 1
ATOM 2206 C CA . THR A 1 278 ? 10.712 2.890 -8.369 1.00 95.81 278 THR A CA 1
ATOM 2207 C C . THR A 1 278 ? 9.199 2.756 -8.208 1.00 95.81 278 THR A C 1
ATOM 2209 O O . THR A 1 278 ? 8.452 3.539 -8.803 1.00 95.81 278 THR A O 1
ATOM 2212 N N . LEU A 1 279 ? 8.773 1.774 -7.414 1.00 97.75 279 LEU A N 1
ATOM 2213 C CA . LEU A 1 279 ? 7.398 1.538 -6.979 1.00 97.75 279 LEU A CA 1
ATOM 2214 C C . LEU A 1 279 ? 7.419 1.236 -5.478 1.00 97.75 279 LEU A C 1
ATOM 2216 O O . LEU A 1 279 ? 7.981 0.235 -5.034 1.00 97.75 279 LEU A O 1
ATOM 2220 N N . GLU A 1 280 ? 6.833 2.116 -4.684 1.00 97.25 280 GLU A N 1
ATOM 2221 C CA . GLU A 1 280 ? 6.995 2.125 -3.230 1.00 97.25 280 GLU A CA 1
ATOM 2222 C C . GLU A 1 280 ? 5.659 2.290 -2.525 1.00 97.25 280 GLU A C 1
ATOM 2224 O O . GLU A 1 280 ? 4.635 2.493 -3.174 1.00 97.25 280 GLU A O 1
ATOM 2229 N N . ARG A 1 281 ? 5.671 2.251 -1.189 1.00 96.44 281 ARG A N 1
ATOM 2230 C CA . ARG A 1 281 ? 4.488 2.512 -0.353 1.00 96.44 281 ARG A CA 1
ATOM 2231 C C . ARG A 1 281 ? 3.237 1.775 -0.855 1.00 96.44 281 ARG A C 1
ATOM 2233 O O . ARG A 1 281 ? 2.236 2.433 -1.167 1.00 96.44 281 ARG A O 1
ATOM 2240 N N . PRO A 1 282 ? 3.317 0.438 -0.997 1.00 98.19 282 PRO A N 1
ATOM 2241 C CA . PRO A 1 282 ? 2.171 -0.380 -1.353 1.00 98.19 282 PRO A CA 1
ATOM 2242 C C . PRO A 1 282 ? 1.001 -0.101 -0.408 1.00 98.19 282 PRO A C 1
ATOM 2244 O O . PRO A 1 282 ? 1.199 0.094 0.784 1.00 98.19 282 PRO A O 1
ATOM 2247 N N . TYR A 1 283 ? -0.215 -0.125 -0.941 1.00 98.50 283 TYR A N 1
ATOM 2248 C CA . TYR A 1 283 ? -1.440 -0.365 -0.183 1.00 98.50 283 TYR A CA 1
ATOM 2249 C C . TYR A 1 283 ? -2.251 -1.404 -0.934 1.00 98.50 283 TYR A C 1
ATOM 2251 O O . TYR A 1 283 ? -2.702 -1.167 -2.055 1.00 98.50 283 TYR A O 1
ATOM 2259 N N . VAL A 1 284 ? -2.414 -2.570 -0.321 1.00 98.62 284 VAL A N 1
ATOM 2260 C CA . VAL A 1 284 ? -3.198 -3.664 -0.890 1.00 98.62 284 VAL A CA 1
ATOM 2261 C C . VAL A 1 284 ? -4.670 -3.412 -0.600 1.00 98.62 284 VAL A C 1
ATOM 2263 O O . VAL A 1 284 ? -5.061 -3.250 0.559 1.00 98.62 284 VAL A O 1
ATOM 2266 N N . VAL A 1 285 ? -5.481 -3.410 -1.655 1.00 98.50 285 VAL A N 1
ATOM 2267 C CA . VAL A 1 285 ? -6.938 -3.293 -1.565 1.00 98.50 285 VAL A CA 1
ATOM 2268 C C . VAL A 1 285 ? -7.542 -4.681 -1.584 1.00 98.50 285 VAL A C 1
ATOM 2270 O O . VAL A 1 285 ? -7.297 -5.458 -2.509 1.00 98.50 285 VAL A O 1
ATOM 2273 N N . LEU A 1 286 ? -8.343 -4.986 -0.572 1.00 98.12 286 LEU A N 1
ATOM 2274 C CA . LEU A 1 286 ? -8.949 -6.297 -0.396 1.00 98.12 286 LEU A CA 1
ATOM 2275 C C . LEU A 1 286 ? -10.424 -6.286 -0.811 1.00 98.12 286 LEU A C 1
ATOM 2277 O O . LEU A 1 286 ? -11.123 -5.297 -0.594 1.00 98.12 286 LEU A O 1
ATOM 2281 N N . ASP A 1 287 ? -10.907 -7.391 -1.380 1.00 97.19 287 ASP A N 1
ATOM 2282 C CA . ASP A 1 287 ? -12.344 -7.625 -1.545 1.00 97.19 287 ASP A CA 1
ATOM 2283 C C . ASP A 1 287 ? -13.018 -7.975 -0.201 1.00 97.19 287 ASP A C 1
ATOM 2285 O O . ASP A 1 287 ? -12.376 -8.110 0.844 1.00 97.19 287 ASP A O 1
ATOM 2289 N N . LYS A 1 288 ? -14.340 -8.184 -0.223 1.00 96.00 288 LYS A N 1
ATOM 2290 C CA . LYS A 1 288 ? -15.117 -8.585 0.966 1.00 96.00 288 LYS A CA 1
ATOM 2291 C C . LYS A 1 288 ? -14.689 -9.930 1.561 1.00 96.00 288 LYS A C 1
ATOM 2293 O O . LYS A 1 288 ? -15.009 -10.208 2.714 1.00 96.00 288 LYS A O 1
ATOM 2298 N N . ARG A 1 289 ? -13.998 -10.770 0.786 1.00 96.69 289 ARG A N 1
ATOM 2299 C CA . ARG A 1 289 ? -13.428 -12.033 1.258 1.00 96.69 289 ARG A CA 1
ATOM 2300 C C . ARG A 1 289 ? -12.033 -11.847 1.838 1.00 96.69 289 ARG A C 1
ATOM 2302 O O . ARG A 1 289 ? -11.542 -12.799 2.407 1.00 96.69 289 ARG A O 1
ATOM 2309 N N . LYS A 1 290 ? -11.435 -10.652 1.784 1.00 97.44 290 LYS A N 1
ATOM 2310 C CA . LYS A 1 290 ? -10.038 -10.356 2.149 1.00 97.44 290 LYS A CA 1
ATOM 2311 C C . LYS A 1 290 ? -9.000 -10.846 1.130 1.00 97.44 290 LYS A C 1
ATOM 2313 O O . LYS A 1 290 ? -7.849 -11.090 1.490 1.00 97.44 290 LYS A O 1
ATOM 2318 N N . ARG A 1 291 ? -9.375 -10.973 -0.144 1.00 97.81 291 ARG A N 1
ATOM 2319 C CA . ARG A 1 291 ? -8.436 -11.289 -1.232 1.00 97.81 291 ARG A CA 1
ATOM 2320 C C . ARG A 1 291 ? -7.926 -10.003 -1.889 1.00 97.81 291 ARG A C 1
ATOM 2322 O O . ARG A 1 291 ? -8.737 -9.103 -2.121 1.00 97.81 291 ARG A O 1
ATOM 2329 N N . PRO A 1 292 ? -6.627 -9.890 -2.213 1.00 98.50 292 PRO A N 1
ATOM 2330 C CA . PRO A 1 292 ? -6.098 -8.743 -2.947 1.00 98.50 292 PRO A CA 1
ATOM 2331 C C . PRO A 1 292 ? -6.785 -8.563 -4.305 1.00 98.50 292 PRO A C 1
ATOM 2333 O O . PRO A 1 292 ? -6.919 -9.514 -5.067 1.00 98.50 292 PRO A O 1
ATOM 2336 N N . THR A 1 293 ? -7.193 -7.334 -4.612 1.00 98.56 293 THR A N 1
ATOM 2337 C CA . THR A 1 293 ? -7.792 -6.949 -5.906 1.00 98.56 293 THR A CA 1
ATOM 2338 C C . THR A 1 293 ? -6.964 -5.900 -6.634 1.00 98.56 293 THR A C 1
ATOM 2340 O O . THR A 1 293 ? -6.929 -5.878 -7.859 1.00 98.56 293 THR A O 1
ATOM 2343 N N . HIS A 1 294 ? -6.298 -5.026 -5.879 1.00 98.75 294 HIS A N 1
ATOM 2344 C CA . HIS A 1 294 ? -5.470 -3.952 -6.405 1.00 98.75 294 HIS A CA 1
ATOM 2345 C C . HIS A 1 294 ? -4.296 -3.687 -5.464 1.00 98.75 294 HIS A C 1
ATOM 2347 O O . HIS A 1 294 ? -4.366 -3.995 -4.268 1.00 98.75 294 HIS A O 1
ATOM 2353 N N . ILE A 1 295 ? -3.255 -3.041 -5.985 1.00 98.56 295 ILE A N 1
ATOM 2354 C CA . ILE A 1 295 ? -2.199 -2.416 -5.188 1.00 98.56 295 ILE A CA 1
ATOM 2355 C C . ILE A 1 295 ? -2.050 -0.965 -5.620 1.00 98.56 295 ILE A C 1
ATOM 2357 O O . ILE A 1 295 ? -1.872 -0.672 -6.799 1.00 98.56 295 ILE A O 1
ATOM 2361 N N . ILE A 1 296 ? -2.100 -0.056 -4.655 1.00 98.62 296 ILE A N 1
ATOM 2362 C CA . ILE A 1 296 ? -1.763 1.351 -4.860 1.00 98.62 296 ILE A CA 1
ATOM 2363 C C . ILE A 1 296 ? -0.289 1.547 -4.526 1.00 98.62 296 ILE A C 1
ATOM 2365 O O . ILE A 1 296 ? 0.170 1.089 -3.482 1.00 98.62 296 ILE A O 1
ATOM 2369 N N . LEU A 1 297 ? 0.449 2.214 -5.408 1.00 98.50 297 LEU A N 1
ATOM 2370 C CA . LEU A 1 297 ? 1.896 2.389 -5.301 1.00 98.50 297 LEU A CA 1
ATOM 2371 C C . LEU A 1 297 ? 2.277 3.852 -5.509 1.00 98.50 297 LEU A C 1
ATOM 2373 O O . LEU A 1 297 ? 1.682 4.566 -6.314 1.00 98.50 297 LEU A O 1
ATOM 2377 N N . ALA A 1 298 ? 3.314 4.293 -4.811 1.00 97.81 298 ALA A N 1
ATOM 2378 C CA . ALA A 1 298 ? 4.025 5.521 -5.116 1.00 97.81 298 ALA A CA 1
ATOM 2379 C C . ALA A 1 298 ? 5.039 5.245 -6.229 1.00 97.81 298 ALA A C 1
ATOM 2381 O O . ALA A 1 298 ? 5.742 4.241 -6.176 1.00 97.81 298 ALA A O 1
ATOM 2382 N N . ALA A 1 299 ? 5.148 6.124 -7.220 1.00 97.44 299 ALA A N 1
ATOM 2383 C CA . ALA A 1 299 ? 6.004 5.907 -8.379 1.00 97.44 299 ALA A CA 1
ATOM 2384 C C . ALA A 1 299 ? 6.728 7.182 -8.816 1.00 97.44 299 ALA A C 1
ATOM 2386 O O . ALA A 1 299 ? 6.198 8.290 -8.708 1.00 97.44 299 ALA A O 1
ATOM 2387 N N . SER A 1 300 ? 7.931 7.040 -9.381 1.00 95.50 300 SER A N 1
ATOM 2388 C CA . SER A 1 300 ? 8.554 8.142 -10.126 1.00 95.50 300 SER A CA 1
ATOM 2389 C C . SER A 1 300 ? 7.930 8.225 -11.519 1.00 95.50 300 SER A C 1
ATOM 2391 O O . SER A 1 300 ? 8.166 7.356 -12.352 1.00 95.50 300 SER A O 1
ATOM 2393 N N . LEU A 1 301 ? 7.139 9.266 -11.783 1.00 94.94 301 LEU A N 1
ATOM 2394 C CA . LEU A 1 301 ? 6.378 9.393 -13.032 1.00 94.94 301 LEU A CA 1
ATOM 2395 C C . LEU A 1 301 ? 7.219 9.889 -14.218 1.00 94.94 301 LEU A C 1
ATOM 2397 O O . LEU A 1 301 ? 6.786 9.774 -15.360 1.00 94.94 301 LEU A O 1
ATOM 2401 N N . GLU A 1 302 ? 8.393 10.468 -13.961 1.00 92.69 302 GLU A N 1
ATOM 2402 C CA . GLU A 1 302 ? 9.268 11.052 -14.994 1.00 92.69 302 GLU A CA 1
ATOM 2403 C C . GLU A 1 302 ? 10.458 10.147 -15.372 1.00 92.69 302 GLU A C 1
ATOM 2405 O O . GLU A 1 302 ? 11.124 10.405 -16.373 1.00 92.69 302 GLU A O 1
ATOM 2410 N N . HIS A 1 303 ? 10.731 9.081 -14.609 1.00 91.94 303 HIS A N 1
ATOM 2411 C CA . HIS A 1 303 ? 11.899 8.218 -14.820 1.00 91.94 303 HIS A CA 1
ATOM 2412 C C . HIS A 1 303 ? 11.493 6.750 -14.949 1.00 91.94 303 HIS A C 1
ATOM 2414 O O . HIS A 1 303 ? 10.902 6.185 -14.025 1.00 91.94 303 HIS A O 1
ATOM 2420 N N . GLY A 1 304 ? 11.881 6.136 -16.067 1.00 93.38 304 GLY A N 1
ATOM 2421 C CA . GLY A 1 304 ? 11.688 4.716 -16.350 1.00 93.38 304 GLY A CA 1
ATOM 2422 C C . GLY A 1 304 ? 12.970 3.912 -16.160 1.00 93.38 304 GLY A C 1
ATOM 2423 O O . GLY A 1 304 ? 13.737 4.158 -15.228 1.00 93.38 304 GLY A O 1
ATOM 2424 N N . ASP A 1 305 ? 13.218 2.959 -17.055 1.00 95.44 305 ASP A N 1
ATOM 2425 C CA . ASP A 1 305 ? 14.342 2.021 -16.955 1.00 95.44 305 ASP A CA 1
ATOM 2426 C C . ASP A 1 305 ? 15.724 2.700 -16.920 1.00 95.44 305 ASP A C 1
ATOM 2428 O O . ASP A 1 305 ? 16.633 2.275 -16.206 1.00 95.44 305 ASP A O 1
ATOM 2432 N N . GLN A 1 306 ? 15.869 3.825 -17.621 1.00 92.94 306 GLN A N 1
ATOM 2433 C CA . GLN A 1 306 ? 17.108 4.600 -17.655 1.00 92.94 306 GLN A CA 1
ATOM 2434 C C . GLN A 1 306 ? 17.523 5.161 -16.281 1.00 92.94 306 GLN A C 1
ATOM 2436 O O . GLN A 1 306 ? 18.682 5.535 -16.085 1.00 92.94 306 GLN A O 1
ATOM 2441 N N . GLY A 1 307 ? 16.586 5.242 -15.331 1.00 92.25 307 GLY A N 1
ATOM 2442 C CA . GLY A 1 307 ? 16.802 5.847 -14.022 1.00 92.25 307 GLY A CA 1
ATOM 2443 C C . GLY A 1 307 ? 17.028 7.360 -14.079 1.00 92.25 307 GLY A C 1
ATOM 2444 O O . GLY A 1 307 ? 16.612 8.054 -15.003 1.00 92.25 307 GLY A O 1
ATOM 2445 N N . CYS A 1 308 ? 17.682 7.889 -13.047 1.00 91.12 308 CYS A N 1
ATOM 2446 C CA . CYS A 1 308 ? 17.912 9.327 -12.845 1.00 91.12 308 CYS A CA 1
ATOM 2447 C C . CYS A 1 308 ? 19.381 9.659 -12.554 1.00 91.12 308 CYS A C 1
ATOM 2449 O O . CYS A 1 308 ? 19.706 10.793 -12.193 1.00 91.12 308 CYS A O 1
ATOM 2451 N N . ALA A 1 309 ? 20.279 8.681 -12.700 1.00 87.31 309 ALA A N 1
ATOM 2452 C CA . ALA A 1 309 ? 21.681 8.798 -12.315 1.00 87.31 309 ALA A CA 1
ATOM 2453 C C . ALA A 1 309 ? 22.413 9.964 -13.009 1.00 87.31 309 ALA A C 1
ATOM 2455 O O . ALA A 1 309 ? 23.354 10.507 -12.438 1.00 87.31 309 ALA A O 1
ATOM 2456 N N . HIS A 1 310 ? 21.953 10.370 -14.197 1.00 83.81 310 HIS A N 1
ATOM 2457 C CA . HIS A 1 310 ? 22.554 11.423 -15.024 1.00 83.81 310 HIS A CA 1
ATOM 2458 C C . HIS A 1 310 ? 21.817 12.769 -14.980 1.00 83.81 310 HIS A C 1
ATOM 2460 O O . HIS A 1 310 ? 22.122 13.659 -15.768 1.00 83.81 310 HIS A O 1
ATOM 2466 N N . THR A 1 311 ? 20.845 12.939 -14.085 1.00 84.25 311 THR A N 1
ATOM 2467 C CA . THR A 1 311 ? 20.159 14.230 -13.927 1.00 84.25 311 THR A CA 1
ATOM 2468 C C . THR A 1 311 ? 21.057 15.239 -13.199 1.00 84.25 311 THR A C 1
ATOM 2470 O O . THR A 1 311 ? 21.802 14.878 -12.285 1.00 84.25 311 THR A O 1
ATOM 2473 N N . GLU A 1 312 ? 20.986 16.523 -13.568 1.00 81.56 312 GLU A N 1
ATOM 2474 C CA . GLU A 1 312 ? 21.831 17.579 -12.976 1.00 81.56 312 GLU A CA 1
ATOM 2475 C C . GLU A 1 312 ? 21.684 17.677 -11.450 1.00 81.56 312 GLU A C 1
ATOM 2477 O O . GLU A 1 312 ? 22.661 17.894 -10.731 1.00 81.56 312 GLU A O 1
ATOM 2482 N N . SER A 1 313 ? 20.469 17.464 -10.940 1.00 78.50 313 SER A N 1
ATOM 2483 C CA . SER A 1 313 ? 20.170 17.476 -9.505 1.00 78.50 313 SER A CA 1
ATOM 2484 C C . SER A 1 313 ? 20.913 16.381 -8.732 1.00 78.50 313 SER A C 1
ATOM 2486 O O . SER A 1 313 ? 21.269 16.587 -7.574 1.00 78.50 313 SER A O 1
ATOM 2488 N N . CYS A 1 314 ? 21.201 15.241 -9.368 1.00 75.88 314 CYS A N 1
ATOM 2489 C CA . CYS A 1 314 ? 21.953 14.138 -8.768 1.00 75.88 314 CYS A CA 1
ATOM 2490 C C . CYS A 1 314 ? 23.465 14.369 -8.748 1.00 75.88 314 CYS A C 1
ATOM 2492 O O . CYS A 1 314 ? 24.159 13.842 -7.878 1.00 75.88 314 CYS A O 1
ATOM 2494 N N . ALA A 1 315 ? 23.987 15.162 -9.684 1.00 63.62 315 ALA A N 1
ATOM 2495 C CA . ALA A 1 315 ? 25.422 15.382 -9.828 1.00 63.62 315 ALA A CA 1
ATOM 2496 C C . ALA A 1 315 ? 26.031 16.205 -8.673 1.00 63.62 315 ALA A C 1
ATOM 2498 O O . ALA A 1 315 ? 27.234 16.112 -8.431 1.00 63.62 315 ALA A O 1
ATOM 2499 N N . LYS A 1 316 ? 25.217 16.977 -7.936 1.00 61.66 316 LYS A N 1
ATOM 2500 C CA . LYS A 1 316 ? 25.684 17.929 -6.910 1.00 61.66 316 LYS A CA 1
ATOM 2501 C C . LYS A 1 316 ? 26.122 17.296 -5.576 1.00 61.66 316 LYS A C 1
ATOM 2503 O O . LYS A 1 316 ? 26.878 17.936 -4.857 1.00 61.66 316 LYS A O 1
ATOM 2508 N N . ASN A 1 317 ? 25.711 16.059 -5.265 1.00 56.03 317 ASN A N 1
ATOM 2509 C CA . ASN A 1 317 ? 25.922 15.412 -3.953 1.00 56.03 317 ASN A CA 1
ATOM 2510 C C . ASN A 1 317 ? 26.693 14.070 -4.049 1.00 56.03 317 ASN A C 1
ATOM 2512 O O . ASN A 1 317 ? 26.197 13.043 -3.598 1.00 56.03 317 ASN A O 1
ATOM 2516 N N . ASP A 1 318 ? 27.894 14.049 -4.639 1.00 50.66 318 ASP A N 1
ATOM 2517 C CA . ASP A 1 318 ? 28.774 12.856 -4.735 1.00 50.66 318 ASP A CA 1
ATOM 2518 C C . ASP A 1 318 ? 28.380 11.748 -5.747 1.00 50.66 318 ASP A C 1
ATOM 2520 O O . ASP A 1 318 ? 28.614 10.551 -5.560 1.00 50.66 318 ASP A O 1
ATOM 2524 N N . ARG A 1 319 ? 27.953 12.201 -6.933 1.00 66.25 319 ARG A N 1
ATOM 2525 C CA . ARG A 1 319 ? 28.142 11.581 -8.267 1.00 66.25 319 ARG A CA 1
ATOM 2526 C C . ARG A 1 319 ? 27.070 10.689 -8.895 1.00 66.25 319 ARG A C 1
ATOM 2528 O O . ARG A 1 319 ? 27.113 10.658 -10.112 1.00 66.25 319 ARG A O 1
ATOM 2535 N N . PHE A 1 320 ? 26.111 10.038 -8.229 1.00 74.75 320 PHE A N 1
ATOM 2536 C CA . PHE A 1 320 ? 24.997 9.351 -8.939 1.00 74.75 320 PHE A CA 1
ATOM 2537 C C . PHE A 1 320 ? 23.798 9.073 -8.018 1.00 74.75 320 PHE A C 1
ATOM 2539 O O . PHE A 1 320 ? 23.988 8.613 -6.892 1.00 74.75 320 PHE A O 1
ATOM 2546 N N . CYS A 1 321 ? 22.566 9.237 -8.513 1.00 88.56 321 CYS A N 1
ATOM 2547 C CA . CYS A 1 321 ? 21.363 8.760 -7.819 1.00 88.56 321 CYS A CA 1
ATOM 2548 C C . CYS A 1 321 ? 21.087 7.283 -8.102 1.00 88.56 321 CYS A C 1
ATOM 2550 O O . CYS A 1 321 ? 21.193 6.827 -9.239 1.00 88.56 321 CYS A O 1
ATOM 2552 N N . SER A 1 322 ? 20.698 6.542 -7.066 1.00 92.25 322 SER A N 1
ATOM 2553 C CA . SER A 1 322 ? 20.126 5.205 -7.218 1.00 92.25 322 SER A CA 1
ATOM 2554 C C . SER A 1 322 ? 18.702 5.259 -7.777 1.00 92.25 322 SER A C 1
ATOM 2556 O O . SER A 1 322 ? 18.021 6.267 -7.594 1.00 92.25 322 SER A O 1
ATOM 2558 N N . CYS A 1 323 ? 18.225 4.160 -8.365 1.00 94.44 323 CYS A N 1
ATOM 2559 C CA . CYS A 1 323 ? 16.864 4.008 -8.896 1.00 94.44 323 CYS A CA 1
ATOM 2560 C C . CYS A 1 323 ? 15.788 4.409 -7.870 1.00 94.44 323 CYS A C 1
ATOM 2562 O O . CYS A 1 323 ? 14.940 5.249 -8.158 1.00 94.44 323 CYS A O 1
ATOM 2564 N N . VAL A 1 324 ? 15.923 3.946 -6.619 1.00 93.88 324 VAL A N 1
ATOM 2565 C CA . VAL A 1 324 ? 15.034 4.319 -5.497 1.00 93.88 324 VAL A CA 1
ATOM 2566 C C . VAL A 1 324 ? 14.967 5.831 -5.235 1.00 93.88 324 VAL A C 1
ATOM 2568 O O . VAL A 1 324 ? 13.990 6.338 -4.698 1.00 93.88 324 VAL A O 1
ATOM 2571 N N . ASN A 1 325 ? 15.991 6.597 -5.625 1.00 92.94 325 ASN A N 1
ATOM 2572 C CA . ASN A 1 325 ? 16.046 8.031 -5.356 1.00 92.94 325 ASN A CA 1
ATOM 2573 C C . ASN A 1 325 ? 15.473 8.890 -6.487 1.00 92.94 325 ASN A C 1
ATOM 2575 O O . ASN A 1 325 ? 15.357 10.100 -6.305 1.00 92.94 325 ASN A O 1
ATOM 2579 N N . CYS A 1 326 ? 15.058 8.307 -7.615 1.00 92.44 326 CYS A N 1
ATOM 2580 C CA . CYS A 1 326 ? 14.510 9.068 -8.744 1.00 92.44 326 CYS A CA 1
ATOM 2581 C C . CYS A 1 326 ? 13.214 9.814 -8.406 1.00 92.44 326 CYS A C 1
ATOM 2583 O O . CYS A 1 326 ? 12.907 10.850 -9.002 1.00 92.44 326 CYS A O 1
ATOM 2585 N N . LYS A 1 327 ? 12.518 9.358 -7.362 1.00 91.69 327 LYS A N 1
ATOM 2586 C CA . LYS A 1 327 ? 11.400 10.048 -6.712 1.00 91.69 327 LYS A CA 1
ATOM 2587 C C . LYS A 1 327 ? 11.720 11.464 -6.214 1.00 91.69 327 LYS A C 1
ATOM 2589 O O . LYS A 1 327 ? 10.838 12.314 -6.202 1.00 91.69 327 LYS A O 1
ATOM 2594 N N . TRP A 1 328 ? 12.970 11.738 -5.837 1.00 89.94 328 TRP A N 1
ATOM 2595 C CA . TRP A 1 328 ? 13.373 13.020 -5.246 1.00 89.94 328 TRP A CA 1
ATOM 2596 C C . TRP A 1 328 ? 13.720 14.097 -6.276 1.00 89.94 328 TRP A C 1
ATOM 2598 O O . TRP A 1 328 ? 13.794 15.267 -5.917 1.00 89.94 328 TRP A O 1
ATOM 2608 N N . ILE A 1 329 ? 13.952 13.730 -7.539 1.00 87.69 329 ILE A N 1
ATOM 2609 C CA . ILE A 1 329 ? 14.394 14.682 -8.574 1.00 87.69 329 ILE A CA 1
ATOM 2610 C C . ILE A 1 329 ? 13.245 15.136 -9.472 1.00 87.69 329 ILE A C 1
ATOM 2612 O O . ILE A 1 329 ? 13.254 16.268 -9.954 1.00 87.69 329 ILE A O 1
ATOM 2616 N N . GLY A 1 330 ? 12.272 14.260 -9.708 1.00 86.25 330 GLY A N 1
ATOM 2617 C CA . GLY A 1 330 ? 11.199 14.502 -10.664 1.00 86.25 330 GLY A CA 1
ATOM 2618 C C . GLY A 1 330 ? 9.825 14.694 -10.035 1.00 86.25 330 GLY A C 1
ATOM 2619 O O . GLY A 1 330 ? 9.667 14.978 -8.845 1.00 86.25 330 GLY A O 1
ATOM 2620 N N . LEU A 1 331 ? 8.813 14.524 -10.879 1.00 92.44 331 LEU A N 1
ATOM 2621 C CA . LEU A 1 331 ? 7.441 14.304 -10.454 1.00 92.44 331 LEU A CA 1
ATOM 2622 C C . LEU A 1 331 ? 7.291 12.874 -9.932 1.00 92.44 331 LEU A C 1
ATOM 2624 O O . LEU A 1 331 ? 7.491 11.887 -10.642 1.00 92.44 331 LEU A O 1
ATOM 2628 N N . ALA A 1 332 ? 6.910 12.800 -8.675 1.00 95.44 332 ALA A N 1
ATOM 2629 C CA . ALA A 1 332 ? 6.472 11.618 -7.980 1.00 95.44 332 ALA A CA 1
ATOM 2630 C C . ALA A 1 332 ? 4.932 11.572 -8.025 1.00 95.44 332 ALA A C 1
ATOM 2632 O O . ALA A 1 332 ? 4.257 12.606 -8.083 1.00 95.44 332 ALA A O 1
ATOM 2633 N N . GLY A 1 333 ? 4.358 10.379 -8.056 1.00 96.94 333 GLY A N 1
ATOM 2634 C CA . GLY A 1 333 ? 2.917 10.226 -8.160 1.00 96.94 333 GLY A CA 1
ATOM 2635 C C . GLY A 1 333 ? 2.419 8.920 -7.589 1.00 96.94 333 GLY A C 1
ATOM 2636 O O . GLY A 1 333 ? 3.180 8.128 -7.042 1.00 96.94 333 GLY A O 1
ATOM 2637 N N . THR A 1 334 ? 1.117 8.721 -7.728 1.00 97.88 334 THR A N 1
ATOM 2638 C CA . THR A 1 334 ? 0.430 7.543 -7.213 1.00 97.88 334 THR A CA 1
ATOM 2639 C C . THR A 1 334 ? -0.219 6.805 -8.363 1.00 97.88 334 THR A C 1
ATOM 2641 O O . THR A 1 334 ? -0.944 7.421 -9.147 1.00 97.88 334 THR A O 1
ATOM 2644 N N . VAL A 1 335 ? 0.068 5.512 -8.458 1.00 98.25 335 VAL A N 1
ATOM 2645 C CA . VAL A 1 335 ? -0.402 4.613 -9.512 1.00 98.25 335 VAL A CA 1
ATOM 2646 C C . VAL A 1 335 ? -1.202 3.472 -8.902 1.00 98.25 335 VAL A C 1
ATOM 2648 O O . VAL A 1 335 ? -1.062 3.175 -7.713 1.00 98.25 335 VAL A O 1
ATOM 2651 N N . VAL A 1 336 ? -2.045 2.838 -9.711 1.00 98.38 336 VAL A N 1
ATOM 2652 C CA . VAL A 1 336 ? -2.858 1.695 -9.282 1.00 98.38 336 VAL A CA 1
ATOM 2653 C C . VAL A 1 336 ? -2.571 0.507 -10.189 1.00 98.38 336 VAL A C 1
ATOM 2655 O O . VAL A 1 336 ? -2.592 0.622 -11.409 1.00 98.38 336 VAL A O 1
ATOM 2658 N N . LEU A 1 337 ? -2.298 -0.637 -9.576 1.00 98.31 337 LEU A N 1
ATOM 2659 C CA . LEU A 1 337 ? -2.099 -1.914 -10.239 1.00 98.31 337 LEU A CA 1
ATOM 2660 C C . LEU A 1 337 ? -3.316 -2.800 -9.978 1.00 98.31 337 LEU A C 1
ATOM 2662 O O . LEU A 1 337 ? -3.652 -3.055 -8.822 1.00 98.31 337 LEU A O 1
ATOM 2666 N N . SER A 1 338 ? -3.959 -3.267 -11.041 1.00 98.44 338 SER A N 1
ATOM 2667 C CA . SER A 1 338 ? -5.081 -4.211 -10.981 1.00 98.44 338 SER A CA 1
ATOM 2668 C C . SER A 1 338 ? -4.562 -5.649 -10.934 1.00 98.44 338 SER A C 1
ATOM 2670 O O . SER A 1 338 ? -3.584 -5.980 -11.611 1.00 98.44 338 SER A O 1
ATOM 2672 N N . LEU A 1 339 ? -5.190 -6.497 -10.120 1.00 98.56 339 LEU A N 1
ATOM 2673 C CA . LEU A 1 339 ? -4.783 -7.888 -9.918 1.00 98.56 339 LEU A CA 1
ATOM 2674 C C . LEU A 1 339 ? -5.800 -8.860 -10.528 1.00 98.56 339 LEU A C 1
ATOM 2676 O O . LEU A 1 339 ? -7.009 -8.631 -10.463 1.00 98.56 339 LEU A O 1
ATOM 2680 N N . ASP A 1 340 ? -5.310 -9.973 -11.076 1.00 98.06 340 ASP A N 1
ATOM 2681 C CA . ASP A 1 340 ? -6.160 -11.016 -11.655 1.00 98.06 340 ASP A CA 1
ATOM 2682 C C . ASP A 1 340 ? -6.822 -11.855 -10.561 1.00 98.06 340 ASP A C 1
ATOM 2684 O O . ASP A 1 340 ? -6.206 -12.731 -9.953 1.00 98.06 340 ASP A O 1
ATOM 2688 N N . THR A 1 341 ? -8.104 -11.595 -10.325 1.00 96.12 341 THR A N 1
ATOM 2689 C CA . THR A 1 341 ? -8.910 -12.312 -9.327 1.00 96.12 341 THR A CA 1
ATOM 2690 C C . THR A 1 341 ? -9.792 -13.411 -9.923 1.00 96.12 341 THR A C 1
ATOM 2692 O O . THR A 1 341 ? -10.595 -13.990 -9.181 1.00 96.12 341 THR A O 1
ATOM 2695 N N . SER A 1 342 ? -9.662 -13.672 -11.233 1.00 93.25 342 SER A N 1
ATOM 2696 C CA . SER A 1 342 ? -10.519 -14.588 -11.996 1.00 93.25 342 SER A CA 1
ATOM 2697 C C . SER A 1 342 ? -10.087 -16.050 -11.971 1.00 93.25 342 SER A C 1
ATOM 2699 O O . SER A 1 342 ? -8.875 -16.338 -11.820 1.00 93.25 342 SER A O 1
#

Organism: NCBI:txid33640